Protein AF-A0A1E3H1X1-F1 (afdb_monomer)

Radius of gyration: 23.81 Å; Cα contacts (8 Å, |Δi|>4): 472; chains: 1; bounding box: 50×48×68 Å

Mean predicted aligned error: 17.95 Å

Solvent-accessible surface area (backbone atoms only — not comparable to full-atom values): 15510 Å² total; per-residue (Å²): 134,62,39,39,23,72,61,95,81,60,92,86,56,49,45,52,62,61,40,46,75,71,38,24,56,72,43,42,23,47,72,86,41,77,59,70,66,63,42,32,37,26,48,80,81,24,31,37,32,21,59,35,61,45,100,85,72,44,78,35,63,40,82,89,77,76,40,74,38,66,45,78,46,76,44,58,42,47,79,47,75,41,60,45,78,62,57,70,75,69,68,80,83,83,84,86,76,85,77,77,84,89,73,89,80,87,78,87,73,92,76,77,90,71,73,84,72,78,59,42,42,70,59,53,51,50,50,45,53,50,57,52,59,43,62,41,92,84,39,30,80,40,63,41,79,53,88,82,75,85,76,61,76,89,52,54,41,27,38,33,40,26,81,72,53,65,60,71,42,77,40,85,80,64,95,67,94,58,67,32,30,36,33,43,38,29,33,33,44,31,41,36,30,56,39,95,60,23,66,62,54,48,53,53,50,47,53,52,44,52,53,38,52,64,73,49,35,25,59,93,69,70,28,80,36,50,46,82,75,47,76,48,78,49,78,49,87,86,69,100,57,46,30,36,34,40,35,40,32,32,39,34,35,33,43,22,31,71,93,40,58,45,42,78,94

Secondary structure (DSSP, 8-state):
--EEES-TTSTT-EEHHHHHHTTEEEEEEETTEEE-SEEEEETTTTEEEEE-B-TTSPBPEETTTTEE-EEEEES-EEEEEEEHHHHHHH--S------PPP-----------PPPP---HHHHHHHHHHHHTTTBTTTBT-EEESSS-PPPGGG-SEEEEEEEE--EEE-TT-SSS--EEEE--EEEEEEEEESTTHHHHHHHHHHHHHHHHHH-TTGGGT-SEEEEEEEEEEEE-SSSS-EEEEEEEEEEEEEEESS-TTSB-

Nearest PDB structures (foldseek):
  3fzb-assembly2_C  TM=7.873E-01  e=3.303E-06  Lambdavirus lambda
  3fzb-assembly2_E  TM=7.746E-01  e=7.668E-05  Lambdavirus lambda
  3fzb-assembly1_A  TM=7.205E-01  e=1.456E-05  Lambdavirus lambda
  2gjv-assembly1_A  TM=6.672E-01  e=1.760E-04  Salmonella enterica subsp. enterica serovar Typhimurium
  7kjk-assembly1_A5  TM=5.322E-01  e=8.232E-04  Vibrio phage XM1

Foldseek 3Di:
DAKEACDPPDPPHDYCVNLVVVQKHKFKDFPNHTDPQWGIDDQVQQKTKGFDADPVRDFDAPPVVRHTDIDIDGGHMDIDIDRNVVVVVPDDDDDDDDDDDDDDDDPDDDDDDPDDDLDQLVVVVQVLLQVLLACQPQQHNQEAEEDPDDDDLVSPFHKYKYWDDKDWDFPPPDPDDFRKIKIKTKIKIKTKHKAPCQVVVQVVSVVSSQVSCVVCQCSVVSFPGKDWDDKDKDWDPDDPITMIMIITMMITIFMDGPVGSSDGD

Organism: NCBI:txid1439726

pLDDT: mean 74.47, std 20.81, range [24.36, 98.19]

Structure (mmCIF, N/CA/C/O backbone):
data_AF-A0A1E3H1X1-F1
#
_entry.id   AF-A0A1E3H1X1-F1
#
loop_
_atom_site.group_PDB
_atom_site.id
_atom_site.type_symbol
_atom_site.label_atom_id
_atom_site.label_alt_id
_atom_site.label_comp_id
_atom_site.label_asym_id
_atom_site.label_entity_id
_atom_site.label_seq_id
_atom_site.pdbx_PDB_ins_code
_atom_site.Cartn_x
_atom_site.Cartn_y
_atom_site.Cartn_z
_atom_site.occupancy
_atom_site.B_iso_or_equiv
_atom_site.auth_seq_id
_atom_site.auth_comp_id
_atom_site.auth_asym_id
_atom_site.auth_atom_id
_atom_site.pdbx_PDB_model_num
ATOM 1 N N . MET A 1 1 ? 3.855 -6.376 -42.854 1.00 59.28 1 MET A N 1
ATOM 2 C CA . MET A 1 1 ? 4.581 -6.617 -41.603 1.00 59.28 1 MET A CA 1
ATOM 3 C C . MET A 1 1 ? 3.606 -6.352 -40.481 1.00 59.28 1 MET A C 1
ATOM 5 O O . MET A 1 1 ? 3.182 -5.211 -40.296 1.00 59.28 1 MET A O 1
ATOM 9 N N . THR A 1 2 ? 3.150 -7.409 -39.830 1.00 67.62 2 THR A N 1
ATOM 10 C CA . THR A 1 2 ? 2.275 -7.300 -38.669 1.00 67.62 2 THR A CA 1
ATOM 11 C C . THR A 1 2 ? 2.980 -8.012 -37.535 1.00 67.62 2 THR A C 1
ATOM 13 O O . THR A 1 2 ? 3.163 -9.219 -37.554 1.00 67.62 2 THR A O 1
ATOM 16 N N . ARG A 1 3 ? 3.416 -7.244 -36.545 1.00 70.12 3 ARG A N 1
ATOM 17 C CA . ARG A 1 3 ? 4.057 -7.781 -35.355 1.00 70.12 3 ARG A CA 1
ATOM 18 C C . ARG A 1 3 ? 3.301 -7.253 -34.149 1.00 70.12 3 ARG A C 1
ATOM 20 O O . ARG A 1 3 ? 3.178 -6.036 -33.980 1.00 70.12 3 ARG A O 1
ATOM 27 N N . TYR A 1 4 ? 2.744 -8.169 -33.366 1.00 75.25 4 TYR A N 1
ATOM 28 C CA . TYR A 1 4 ? 2.043 -7.854 -32.128 1.00 75.25 4 TYR A CA 1
ATOM 29 C C . TYR A 1 4 ? 2.922 -8.234 -30.953 1.00 75.25 4 TYR A C 1
ATOM 31 O O . TYR A 1 4 ? 3.506 -9.313 -30.934 1.00 75.25 4 TYR A O 1
ATOM 39 N N . SER A 1 5 ? 2.976 -7.376 -29.947 1.00 72.19 5 SER A N 1
ATOM 40 C CA . SER A 1 5 ? 3.595 -7.724 -28.676 1.00 72.19 5 SER A CA 1
ATOM 41 C C . SER A 1 5 ? 2.810 -7.124 -27.529 1.00 72.19 5 SER A C 1
ATOM 43 O O . SER A 1 5 ? 2.115 -6.115 -27.689 1.00 72.19 5 SER A O 1
ATOM 45 N N . CYS A 1 6 ? 2.932 -7.765 -26.378 1.00 63.53 6 CYS A N 1
ATOM 46 C CA . CYS A 1 6 ? 2.520 -7.242 -25.095 1.00 63.53 6 CYS A CA 1
ATOM 47 C C . CYS A 1 6 ? 3.707 -6.679 -24.286 1.00 63.53 6 CYS A C 1
ATOM 49 O O . CYS A 1 6 ? 3.530 -6.363 -23.114 1.00 63.53 6 CYS A O 1
ATOM 51 N N . LEU A 1 7 ? 4.902 -6.596 -24.882 1.00 64.31 7 LEU A N 1
ATOM 52 C CA . LEU A 1 7 ? 6.079 -5.960 -24.292 1.00 64.31 7 LEU A CA 1
ATOM 53 C C . LEU A 1 7 ? 6.160 -4.503 -24.762 1.00 64.31 7 LEU A C 1
ATOM 55 O O . LEU A 1 7 ? 6.103 -4.234 -25.963 1.00 64.31 7 LEU A O 1
ATOM 59 N N . ASP A 1 8 ? 6.254 -3.579 -23.806 1.00 53.88 8 ASP A N 1
ATOM 60 C CA . ASP A 1 8 ? 6.258 -2.127 -24.032 1.00 53.88 8 ASP A CA 1
ATOM 61 C C . ASP A 1 8 ? 7.561 -1.605 -24.674 1.00 53.88 8 ASP A C 1
ATOM 63 O O . ASP A 1 8 ? 7.604 -0.472 -25.156 1.00 53.88 8 ASP A O 1
ATOM 67 N N . ASP A 1 9 ? 8.626 -2.410 -24.681 1.00 54.47 9 ASP A N 1
ATOM 68 C CA . ASP A 1 9 ? 10.004 -2.013 -24.983 1.00 54.47 9 ASP A CA 1
ATOM 69 C C . ASP A 1 9 ? 10.561 -2.528 -26.324 1.00 54.47 9 ASP A C 1
ATOM 71 O O . ASP A 1 9 ? 11.717 -2.248 -26.643 1.00 54.47 9 ASP A O 1
ATOM 75 N N . ASP A 1 10 ? 9.766 -3.216 -27.150 1.00 55.09 10 ASP A N 1
ATOM 76 C CA . ASP A 1 10 ? 10.222 -3.727 -28.453 1.00 55.09 10 ASP A CA 1
ATOM 77 C C . ASP A 1 10 ? 9.939 -2.692 -29.595 1.00 55.09 10 ASP A C 1
ATOM 79 O O . ASP A 1 10 ? 8.793 -2.326 -29.895 1.00 55.09 10 ASP A O 1
ATOM 83 N N . PRO A 1 11 ? 10.984 -2.076 -30.189 1.00 45.47 11 PRO A N 1
ATOM 84 C CA . PRO A 1 11 ? 10.828 -0.940 -31.094 1.00 45.47 11 PRO A CA 1
ATOM 85 C C . PRO A 1 11 ? 10.243 -1.370 -32.448 1.00 45.47 11 PRO A C 1
ATOM 87 O O . PRO A 1 11 ? 10.899 -2.036 -33.244 1.00 45.47 11 PRO A O 1
ATOM 90 N N . GLY A 1 12 ? 9.017 -0.918 -32.744 1.00 50.81 12 GLY A N 1
ATOM 91 C CA . GLY A 1 12 ? 8.332 -1.150 -34.029 1.00 50.81 12 GLY A CA 1
ATOM 92 C C . GLY A 1 12 ? 6.986 -1.878 -33.939 1.00 50.81 12 GLY A C 1
ATOM 93 O O . GLY A 1 12 ? 6.427 -2.270 -34.963 1.00 50.81 12 GLY A O 1
ATOM 94 N N . LEU A 1 13 ? 6.453 -2.066 -32.733 1.00 59.88 13 LEU A N 1
ATOM 95 C CA . LEU A 1 13 ? 5.286 -2.907 -32.490 1.00 59.88 13 LEU A CA 1
ATOM 96 C C . LEU A 1 13 ? 3.940 -2.188 -32.594 1.00 59.88 13 LEU A C 1
ATOM 98 O O . LEU A 1 13 ? 3.788 -1.045 -32.163 1.00 59.88 13 LEU A O 1
ATOM 102 N N . ILE A 1 14 ? 2.920 -2.922 -33.060 1.00 60.06 14 ILE A N 1
ATOM 103 C CA . ILE A 1 14 ? 1.529 -2.608 -32.725 1.00 60.06 14 ILE A CA 1
ATOM 104 C C . ILE A 1 14 ? 1.257 -3.282 -31.384 1.00 60.06 14 ILE A C 1
ATOM 106 O O . ILE A 1 14 ? 1.255 -4.514 -31.310 1.00 60.06 14 ILE A O 1
ATOM 110 N N . PRO A 1 15 ? 1.007 -2.522 -30.316 1.00 61.41 15 PRO A N 1
ATOM 111 C CA . PRO A 1 15 ? 0.752 -3.152 -29.047 1.00 61.41 15 PRO A CA 1
ATOM 112 C C . PRO A 1 15 ? -0.586 -3.878 -29.047 1.00 61.41 15 PRO A C 1
ATOM 114 O O . PRO A 1 15 ? -1.587 -3.361 -29.561 1.00 61.41 15 PRO A O 1
ATOM 117 N N . TYR A 1 16 ? -0.624 -5.067 -28.448 1.00 61.59 16 TYR A N 1
ATOM 118 C CA . TYR A 1 16 ? -1.831 -5.898 -28.398 1.00 61.59 16 TYR A CA 1
ATOM 119 C C . TYR A 1 16 ? -3.021 -5.134 -27.777 1.00 61.59 16 TYR A C 1
ATOM 121 O O . TYR A 1 16 ? -4.155 -5.202 -28.264 1.00 61.59 16 TYR A O 1
ATOM 129 N N . TRP A 1 17 ? -2.744 -4.295 -26.773 1.00 58.03 17 TRP A N 1
ATOM 130 C CA . TRP A 1 17 ? -3.735 -3.421 -26.139 1.00 58.03 17 TRP A CA 1
ATOM 131 C C . TRP A 1 17 ? -4.277 -2.329 -27.065 1.00 58.03 17 TRP A C 1
ATOM 133 O O . TRP A 1 17 ? -5.452 -1.982 -26.966 1.00 58.03 17 TRP A O 1
ATOM 143 N N . THR A 1 18 ? -3.482 -1.811 -28.005 1.00 58.47 18 THR A N 1
ATOM 144 C CA . THR A 1 18 ? -3.931 -0.778 -28.952 1.00 58.47 18 THR A CA 1
ATOM 145 C C . THR A 1 18 ? -5.047 -1.301 -29.853 1.00 58.47 18 THR A C 1
ATOM 147 O O . THR A 1 18 ? -6.028 -0.597 -30.097 1.00 58.47 18 THR A O 1
ATOM 150 N N . LYS A 1 19 ? -4.962 -2.561 -30.292 1.00 63.16 19 LYS A N 1
ATOM 151 C CA . LYS A 1 19 ? -6.036 -3.203 -31.064 1.00 63.16 19 LYS A CA 1
ATOM 152 C C . LYS A 1 19 ? -7.254 -3.511 -30.198 1.00 63.16 19 LYS A C 1
ATOM 154 O O . LYS A 1 19 ? -8.369 -3.192 -30.605 1.00 63.16 19 LYS A O 1
ATOM 159 N N . MET A 1 20 ? -7.057 -4.026 -28.984 1.00 59.66 20 MET A N 1
ATOM 160 C CA . MET A 1 20 ? -8.161 -4.289 -28.049 1.00 59.66 20 MET A CA 1
ATOM 161 C C . MET A 1 20 ? -8.953 -3.026 -27.692 1.00 59.66 20 MET A C 1
ATOM 163 O O . MET A 1 20 ? -10.187 -3.065 -27.641 1.00 59.66 20 MET A O 1
ATOM 167 N N . ASN A 1 21 ? -8.258 -1.902 -27.508 1.00 59.72 21 ASN A N 1
ATOM 168 C CA . ASN A 1 21 ? -8.855 -0.592 -27.250 1.00 59.72 21 ASN A CA 1
ATOM 169 C C . ASN A 1 21 ? -9.595 -0.038 -28.476 1.00 59.72 21 ASN A C 1
ATOM 171 O O . ASN A 1 21 ? -10.605 0.643 -28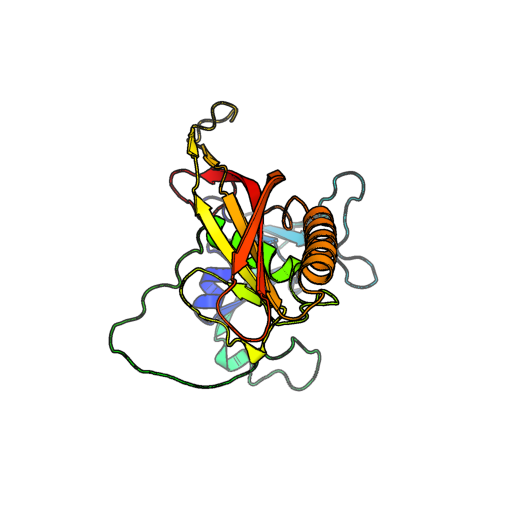.321 1.00 59.72 21 ASN A O 1
ATOM 175 N N . ALA A 1 22 ? -9.160 -0.397 -29.687 1.00 61.06 22 ALA A N 1
ATOM 176 C CA . ALA A 1 22 ? -9.886 -0.130 -30.929 1.00 61.06 22 ALA A CA 1
ATOM 177 C C . ALA A 1 22 ? -11.073 -1.089 -31.161 1.00 61.06 22 ALA A C 1
ATOM 179 O O . ALA A 1 22 ? -11.676 -1.082 -32.233 1.00 61.06 22 ALA A O 1
ATOM 180 N N . GLY A 1 23 ? -11.412 -1.936 -30.179 1.00 61.31 23 GLY A N 1
ATOM 181 C CA . GLY A 1 23 ? -12.475 -2.925 -30.316 1.00 61.31 23 GLY A CA 1
ATOM 182 C C . GLY A 1 23 ? -12.114 -4.038 -31.296 1.00 61.31 23 GLY A C 1
ATOM 183 O O . GLY A 1 23 ? -13.007 -4.591 -31.925 1.00 61.31 23 GLY A O 1
ATOM 184 N N . VAL A 1 24 ? -10.832 -4.363 -31.444 1.00 67.00 24 VAL A N 1
ATOM 185 C CA . VAL A 1 24 ? -10.345 -5.464 -32.275 1.00 67.00 24 VAL A CA 1
ATOM 186 C C . VAL A 1 24 ? -9.675 -6.498 -31.381 1.00 67.00 24 VAL A C 1
ATOM 188 O O . VAL A 1 24 ? -8.782 -6.168 -30.606 1.00 67.00 24 VAL A O 1
ATOM 191 N N . CYS A 1 25 ? -10.088 -7.759 -31.482 1.00 67.94 25 CYS A N 1
ATOM 192 C CA . CYS A 1 25 ? -9.425 -8.865 -30.789 1.00 67.94 25 CYS A CA 1
ATOM 193 C C . CYS A 1 25 ? -8.554 -9.633 -31.793 1.00 67.94 25 CYS A C 1
ATOM 195 O O . CYS A 1 25 ? -9.097 -10.473 -32.517 1.00 67.94 25 CYS A O 1
A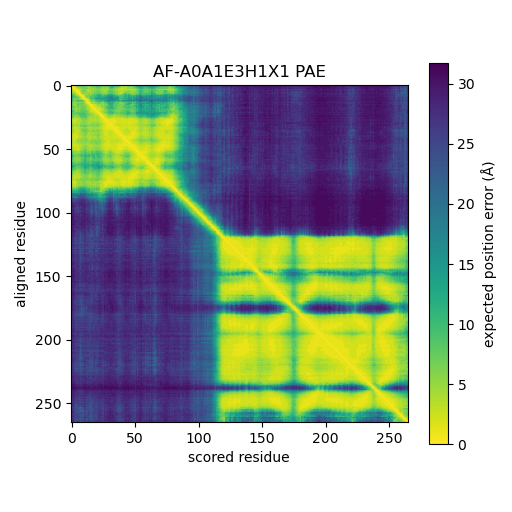TOM 197 N N . PRO A 1 26 ? -7.242 -9.341 -31.879 1.00 74.25 26 PRO A N 1
ATOM 198 C CA . PRO A 1 26 ? -6.349 -10.061 -32.777 1.00 74.25 26 PRO A CA 1
ATOM 199 C C . PRO A 1 26 ? -6.163 -11.501 -32.284 1.00 74.25 26 PRO A C 1
ATOM 201 O O . PRO A 1 26 ? -5.715 -11.743 -31.159 1.00 74.25 26 PRO A O 1
ATOM 204 N N . ARG A 1 27 ? -6.521 -12.465 -33.134 1.00 82.12 27 ARG A N 1
ATOM 205 C CA . ARG A 1 27 ? -6.219 -13.889 -32.942 1.00 82.12 27 ARG A CA 1
ATOM 206 C C . ARG A 1 27 ? -4.930 -14.216 -33.677 1.00 82.12 27 ARG A C 1
ATOM 208 O O . ARG A 1 27 ? -4.775 -13.835 -34.837 1.00 82.12 27 ARG A O 1
ATOM 215 N N . ILE A 1 28 ? -4.027 -14.903 -32.994 1.00 84.62 28 ILE A N 1
ATOM 216 C CA . ILE A 1 28 ? -2.709 -15.264 -33.511 1.00 84.62 28 ILE A CA 1
ATOM 217 C C . ILE A 1 28 ? -2.748 -16.750 -33.843 1.00 84.62 28 ILE A C 1
ATOM 219 O O . ILE A 1 28 ? -3.168 -17.552 -33.013 1.00 84.62 28 ILE A O 1
ATOM 223 N N . PHE A 1 29 ? -2.321 -17.119 -35.043 1.00 85.94 29 PHE A N 1
ATOM 224 C CA . PHE A 1 29 ? -2.202 -18.505 -35.476 1.00 85.94 29 PHE A CA 1
ATOM 225 C C . PHE A 1 29 ? -0.744 -18.808 -35.795 1.00 85.94 29 PHE A C 1
ATOM 227 O O . PHE A 1 29 ? -0.061 -17.983 -36.395 1.00 85.94 29 PHE A O 1
ATOM 234 N N . LEU A 1 30 ? -0.287 -19.995 -35.409 1.00 86.19 30 LEU A N 1
ATOM 235 C CA . LEU A 1 30 ? 0.994 -20.567 -35.805 1.00 86.19 30 LEU A CA 1
ATOM 236 C C . LEU A 1 30 ? 0.707 -21.874 -36.542 1.00 86.19 30 LEU A C 1
ATOM 238 O O . LEU A 1 30 ? 0.072 -22.764 -35.979 1.00 86.19 30 LEU A O 1
ATOM 242 N N . ASP A 1 31 ? 1.107 -21.953 -37.810 1.00 86.25 31 ASP A N 1
ATOM 243 C CA . ASP A 1 31 ? 0.856 -23.092 -38.703 1.00 86.25 31 ASP A CA 1
ATOM 244 C C . ASP A 1 31 ? -0.625 -23.519 -38.739 1.00 86.25 31 ASP A C 1
ATOM 246 O O . ASP A 1 31 ? -0.970 -24.700 -38.768 1.00 86.25 31 ASP A O 1
ATOM 250 N N . GLY A 1 32 ? -1.528 -22.532 -38.718 1.00 79.38 32 GLY A N 1
ATOM 251 C CA . GLY A 1 32 ? -2.979 -22.742 -38.735 1.00 79.38 32 GLY A CA 1
ATOM 252 C C . GLY A 1 32 ? -3.601 -23.102 -37.380 1.00 79.38 32 GLY A C 1
ATOM 253 O O . GLY A 1 32 ? -4.822 -23.242 -37.297 1.00 79.38 32 GLY A O 1
ATOM 254 N N . VAL A 1 33 ? -2.808 -23.204 -36.308 1.00 81.88 33 VAL A N 1
ATOM 255 C CA . VAL A 1 33 ? -3.291 -23.458 -34.941 1.00 81.88 33 VAL A CA 1
ATOM 256 C C . VAL A 1 33 ? -3.328 -22.159 -34.151 1.00 81.88 33 VAL A C 1
ATOM 258 O O . VAL A 1 33 ? -2.312 -21.472 -34.032 1.00 81.88 33 VAL A O 1
ATOM 261 N N . GLU A 1 34 ? -4.490 -21.829 -33.586 1.00 87.00 34 GLU A N 1
ATOM 262 C CA . GLU A 1 34 ? -4.631 -20.648 -32.735 1.00 87.00 34 GLU A CA 1
ATOM 263 C C . GLU A 1 34 ? -3.736 -20.760 -31.499 1.00 87.00 34 GLU A C 1
ATOM 265 O O . GLU A 1 34 ? -3.708 -21.777 -30.806 1.00 87.00 34 GLU A O 1
ATOM 270 N N . GLN A 1 35 ? -3.018 -19.681 -31.225 1.00 85.94 35 GLN A N 1
ATOM 271 C CA . GLN A 1 35 ? -2.144 -19.540 -30.080 1.00 85.94 35 GLN A CA 1
ATOM 272 C C . GLN A 1 35 ? -2.824 -18.671 -29.017 1.00 85.94 35 GLN A C 1
ATOM 274 O O . GLN A 1 35 ? -3.409 -17.625 -29.307 1.00 85.94 35 GLN A O 1
ATOM 279 N N . HIS A 1 36 ? -2.721 -19.107 -27.764 1.00 81.56 36 HIS A N 1
ATOM 280 C CA . HIS A 1 36 ? -3.175 -18.374 -26.584 1.00 81.56 36 HIS A CA 1
ATOM 281 C C . HIS A 1 36 ? -1.974 -17.986 -25.714 1.00 81.56 36 HIS A C 1
ATOM 283 O O . HIS A 1 36 ? -0.880 -18.521 -25.891 1.00 81.56 36 HIS A O 1
ATOM 289 N N . HIS A 1 37 ? -2.179 -17.055 -24.775 1.00 81.00 37 HIS A N 1
ATOM 290 C CA . HIS A 1 37 ? -1.136 -16.574 -23.851 1.00 81.00 37 HIS A CA 1
ATOM 291 C C . HIS A 1 37 ? 0.114 -16.030 -24.565 1.00 81.00 37 HIS A C 1
ATOM 293 O O . HIS A 1 37 ? 1.233 -16.135 -24.061 1.00 81.00 37 HIS A O 1
ATOM 299 N N . CYS A 1 38 ? -0.083 -15.474 -25.764 1.00 80.50 38 CYS A N 1
ATOM 300 C CA . CYS A 1 38 ? 0.986 -14.920 -26.579 1.00 80.50 38 CYS A CA 1
ATOM 301 C C . CYS A 1 38 ? 1.500 -13.621 -25.969 1.00 80.50 38 CYS A C 1
ATOM 303 O O . CYS A 1 38 ? 0.722 -12.723 -25.652 1.00 80.50 38 CYS A O 1
ATOM 305 N N . ILE A 1 39 ? 2.818 -13.544 -25.860 1.00 82.19 39 ILE A N 1
ATOM 306 C CA . ILE A 1 39 ? 3.562 -12.366 -25.437 1.00 82.19 39 ILE A CA 1
ATOM 307 C C . ILE A 1 39 ? 3.923 -11.557 -26.677 1.00 82.19 39 ILE A C 1
ATOM 309 O O . ILE A 1 39 ? 3.581 -10.388 -26.779 1.00 82.19 39 ILE A O 1
ATOM 313 N N . THR A 1 40 ? 4.535 -12.202 -27.669 1.00 83.50 40 THR A N 1
ATOM 314 C CA . THR A 1 40 ? 4.961 -11.564 -28.919 1.00 83.50 40 THR A CA 1
ATOM 315 C C . THR A 1 40 ? 4.692 -12.501 -30.083 1.00 83.50 40 THR A C 1
ATOM 317 O O . THR A 1 40 ? 4.864 -13.707 -29.960 1.00 83.50 40 THR A O 1
ATOM 320 N N . ALA A 1 41 ? 4.267 -11.969 -31.220 1.00 85.06 41 ALA A N 1
ATOM 321 C CA . ALA A 1 41 ? 4.072 -12.719 -32.447 1.00 85.06 41 ALA A CA 1
ATOM 322 C C . ALA A 1 41 ? 4.516 -11.879 -33.643 1.00 85.06 41 ALA A C 1
ATOM 324 O O . ALA A 1 41 ? 4.120 -10.718 -33.771 1.00 85.06 41 ALA A O 1
ATOM 325 N N . ASP A 1 42 ? 5.317 -12.483 -34.513 1.00 83.69 42 ASP A N 1
ATOM 326 C CA . ASP A 1 42 ? 5.938 -11.828 -35.660 1.00 83.69 42 ASP A CA 1
ATOM 327 C C . ASP A 1 42 ? 5.747 -12.662 -36.934 1.00 83.69 42 ASP A C 1
ATOM 329 O O . ASP A 1 42 ? 6.231 -13.798 -37.024 1.00 83.69 42 ASP A O 1
ATOM 333 N N . ASP A 1 43 ? 5.047 -12.100 -37.928 1.00 82.69 43 ASP A N 1
ATOM 334 C CA . ASP A 1 43 ? 4.897 -12.729 -39.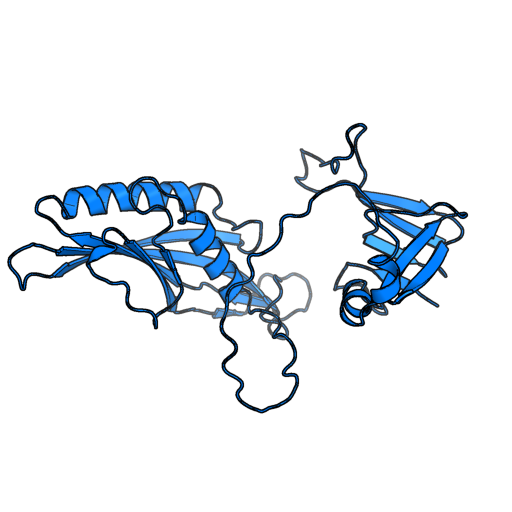243 1.00 82.69 43 ASP A CA 1
ATOM 335 C C . ASP A 1 43 ? 6.151 -12.688 -40.103 1.00 82.69 43 ASP A C 1
ATOM 337 O O . ASP A 1 43 ? 6.290 -13.543 -40.975 1.00 82.69 43 ASP A O 1
ATOM 341 N N . GLU A 1 44 ? 7.065 -11.756 -39.894 1.00 81.19 44 GLU A N 1
ATOM 342 C CA . GLU A 1 44 ? 8.295 -11.644 -40.666 1.00 81.19 44 GLU A CA 1
ATOM 343 C C . GLU A 1 44 ? 9.380 -12.543 -40.084 1.00 81.19 44 GLU A C 1
ATOM 345 O O . GLU A 1 44 ? 9.942 -13.371 -40.803 1.00 81.19 44 GLU A O 1
ATOM 350 N N . ALA A 1 45 ? 9.598 -12.462 -38.770 1.00 78.50 45 ALA A N 1
ATOM 351 C CA . ALA A 1 45 ? 10.551 -13.320 -38.069 1.00 78.50 45 ALA A CA 1
ATOM 352 C C . ALA A 1 45 ? 10.012 -14.738 -37.784 1.00 78.50 45 ALA A C 1
ATOM 354 O O . ALA A 1 45 ? 10.744 -15.578 -37.258 1.00 78.50 45 ALA A O 1
ATOM 355 N N . LYS A 1 46 ? 8.756 -15.024 -38.167 1.00 84.88 46 LYS A N 1
ATOM 356 C CA . LYS A 1 46 ? 8.136 -16.362 -38.143 1.00 84.88 46 LYS A CA 1
ATOM 357 C C . LYS A 1 46 ? 8.159 -17.010 -36.757 1.00 84.88 46 LYS A C 1
ATOM 359 O O . LYS A 1 46 ? 8.521 -18.183 -36.628 1.00 84.88 46 LYS A O 1
ATOM 364 N N . PHE A 1 47 ? 7.792 -16.255 -35.720 1.00 86.19 47 PHE A N 1
ATOM 365 C CA . PHE A 1 47 ? 7.758 -16.782 -34.355 1.00 86.19 47 PHE A CA 1
ATOM 366 C C . PHE A 1 47 ? 6.590 -16.270 -33.511 1.00 86.19 47 PHE A C 1
ATOM 368 O O . PHE A 1 47 ? 6.055 -15.183 -33.734 1.00 86.19 47 PHE A O 1
ATOM 375 N N . VAL A 1 48 ? 6.242 -17.059 -32.495 1.00 85.62 48 VAL A N 1
ATOM 376 C CA . VAL A 1 48 ? 5.359 -16.687 -31.388 1.00 85.62 48 VAL A CA 1
ATOM 377 C C . VAL A 1 48 ? 6.075 -16.987 -30.074 1.00 85.62 48 VAL A C 1
ATOM 379 O O . VAL A 1 48 ? 6.418 -18.133 -29.796 1.00 85.62 48 VAL A O 1
ATOM 382 N N . LEU A 1 49 ? 6.282 -15.957 -29.263 1.00 84.25 49 LEU A N 1
ATOM 383 C CA . LEU A 1 49 ? 6.680 -16.055 -27.865 1.00 84.25 49 LEU A CA 1
ATOM 384 C C . LEU A 1 49 ? 5.413 -16.130 -27.009 1.00 84.25 49 LEU A C 1
ATOM 386 O O . LEU A 1 49 ? 4.534 -15.274 -27.137 1.00 84.25 49 LEU A O 1
ATOM 390 N N . ARG A 1 50 ? 5.300 -17.124 -26.129 1.00 85.12 50 ARG A N 1
ATOM 391 C CA . ARG A 1 50 ? 4.151 -17.282 -25.222 1.00 85.12 50 ARG A CA 1
ATOM 392 C C . ARG A 1 50 ? 4.573 -17.784 -23.846 1.00 85.12 50 ARG A C 1
ATOM 394 O O . ARG A 1 50 ? 5.660 -18.339 -23.692 1.00 85.12 50 ARG A O 1
ATOM 401 N N . TYR A 1 51 ? 3.703 -17.621 -22.853 1.00 86.25 51 TYR A N 1
ATOM 402 C CA . TYR A 1 51 ? 3.897 -18.266 -21.553 1.00 86.25 51 TYR A CA 1
ATOM 403 C C . TYR A 1 51 ? 3.700 -19.774 -21.672 1.00 86.25 51 TYR A C 1
ATOM 405 O O . TYR A 1 51 ? 2.738 -20.240 -22.291 1.00 86.25 51 TYR A O 1
ATOM 413 N N . LYS A 1 52 ? 4.595 -20.538 -21.048 1.00 84.88 52 LYS A N 1
ATOM 414 C CA . LYS A 1 52 ? 4.467 -21.987 -20.980 1.00 84.88 52 LYS A CA 1
ATOM 415 C C . LYS A 1 52 ? 3.431 -22.361 -19.925 1.00 84.88 52 LYS A C 1
ATOM 417 O O . LYS A 1 52 ? 3.433 -21.821 -18.818 1.00 84.88 52 LYS A O 1
ATOM 422 N N . MET A 1 53 ? 2.560 -23.298 -20.277 1.00 83.19 53 MET A N 1
ATOM 423 C CA . MET A 1 53 ? 1.520 -23.814 -19.393 1.00 83.19 53 MET A CA 1
ATOM 424 C C . MET A 1 53 ? 1.876 -25.210 -18.905 1.00 83.19 53 MET A C 1
ATOM 426 O O . MET A 1 53 ? 2.460 -26.000 -19.649 1.00 83.19 53 MET A O 1
ATOM 430 N N . ASP A 1 54 ? 1.514 -25.510 -17.664 1.00 80.00 54 ASP A N 1
ATOM 431 C CA . ASP A 1 54 ? 1.514 -26.877 -17.163 1.00 80.00 54 ASP A CA 1
ATOM 432 C C . ASP A 1 54 ? 0.304 -27.669 -17.699 1.00 80.00 54 ASP A C 1
ATOM 434 O O . ASP A 1 54 ? -0.583 -27.145 -18.378 1.00 80.00 54 ASP A O 1
ATOM 438 N N . GLU A 1 55 ? 0.266 -28.961 -17.383 1.00 76.81 55 GLU A N 1
ATOM 439 C CA . GLU A 1 55 ? -0.820 -29.879 -17.750 1.00 76.81 55 GLU A CA 1
ATOM 440 C C . GLU A 1 55 ? -2.198 -29.491 -17.171 1.00 76.81 55 GLU A C 1
ATOM 442 O O . GLU A 1 55 ? -3.225 -29.965 -17.657 1.00 76.81 55 GLU A O 1
ATOM 447 N N . HIS A 1 56 ? -2.239 -28.587 -16.187 1.00 69.12 56 HIS A N 1
ATOM 448 C CA . HIS A 1 56 ? -3.458 -28.057 -15.573 1.00 69.12 56 HIS A CA 1
ATOM 449 C C . HIS A 1 56 ? -3.861 -26.683 -16.141 1.00 69.12 56 HIS A C 1
ATOM 451 O O . HIS A 1 56 ? -4.859 -26.107 -15.703 1.00 69.12 56 HIS A O 1
ATOM 457 N N . GLY A 1 5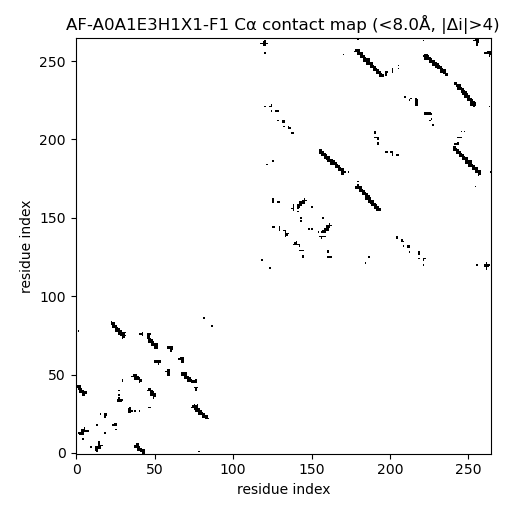7 ? -3.117 -26.151 -17.118 1.00 72.12 57 GLY A N 1
ATOM 458 C CA . GLY A 1 57 ? -3.386 -24.852 -17.731 1.00 72.12 57 GLY A CA 1
ATOM 459 C C . GLY A 1 57 ? -2.993 -23.659 -16.855 1.00 72.12 57 GLY A C 1
ATOM 460 O O . GLY A 1 57 ? -3.574 -22.583 -17.003 1.00 72.12 57 GLY A O 1
ATOM 461 N N . LYS A 1 58 ? -2.035 -23.823 -15.938 1.00 71.62 58 LYS A N 1
ATOM 462 C CA . LYS A 1 58 ? -1.449 -22.731 -15.150 1.00 71.62 58 LYS A CA 1
ATOM 463 C C . LYS A 1 58 ? -0.084 -22.342 -15.718 1.00 71.62 58 LYS A C 1
ATOM 465 O O . LYS A 1 58 ? 0.650 -23.192 -16.216 1.00 71.62 58 LYS A O 1
ATOM 470 N N . HIS A 1 59 ? 0.273 -21.056 -15.624 1.00 80.00 59 HIS A N 1
ATOM 471 C CA . HIS A 1 59 ? 1.596 -20.599 -16.048 1.00 80.00 59 HIS A CA 1
ATOM 472 C C . HIS A 1 59 ? 2.690 -21.303 -15.240 1.00 80.00 59 HIS A C 1
ATOM 474 O O . HIS A 1 59 ? 2.663 -21.310 -14.005 1.00 80.00 59 HIS A O 1
ATOM 480 N N . MET A 1 60 ? 3.667 -21.856 -15.950 1.00 76.19 60 MET A N 1
ATOM 481 C CA . MET A 1 60 ? 4.858 -22.422 -15.339 1.00 76.19 60 MET A CA 1
ATOM 482 C C . MET A 1 60 ? 5.760 -21.297 -14.825 1.00 76.19 60 MET A C 1
ATOM 484 O O . MET A 1 60 ? 5.967 -20.294 -15.506 1.00 76.19 60 MET A O 1
ATOM 488 N N . VAL A 1 61 ? 6.310 -21.480 -13.628 1.00 76.88 61 VAL A N 1
ATOM 489 C CA . VAL A 1 61 ? 7.225 -20.534 -12.979 1.00 76.88 61 VAL A CA 1
ATOM 490 C C . VAL A 1 61 ? 8.549 -21.248 -12.743 1.00 76.88 61 VAL A C 1
ATOM 492 O O . VAL A 1 61 ? 8.562 -22.378 -12.249 1.00 76.88 61 VAL A O 1
ATOM 495 N N . ASP A 1 62 ? 9.658 -20.599 -13.079 1.00 75.69 62 ASP A N 1
ATOM 496 C CA . ASP A 1 62 ? 10.967 -21.002 -12.587 1.00 75.69 62 ASP A CA 1
ATOM 497 C C . ASP A 1 62 ? 11.056 -20.570 -11.122 1.00 75.69 62 ASP A C 1
ATOM 499 O O . ASP A 1 62 ? 11.210 -19.392 -10.810 1.00 75.69 62 ASP A O 1
ATOM 503 N N . TYR A 1 63 ? 10.917 -21.523 -10.204 1.00 54.91 63 TYR A N 1
ATOM 504 C CA . TYR A 1 63 ? 10.915 -21.243 -8.768 1.00 54.91 63 TYR A CA 1
ATOM 505 C C . TYR A 1 63 ? 12.266 -20.751 -8.231 1.00 54.91 63 TYR A C 1
ATOM 507 O O . TYR A 1 63 ? 12.298 -20.177 -7.144 1.00 54.91 63 TYR A O 1
ATOM 515 N N . LEU A 1 64 ? 13.368 -20.968 -8.959 1.00 44.94 64 LEU A N 1
ATOM 516 C CA . LEU A 1 64 ? 14.690 -20.474 -8.572 1.00 44.94 64 LEU A CA 1
ATOM 517 C C . LEU A 1 64 ? 14.877 -19.011 -8.989 1.00 44.94 64 LEU A C 1
ATOM 519 O O . LEU A 1 64 ? 15.486 -18.246 -8.244 1.00 44.94 64 LEU A O 1
ATOM 523 N N . ALA A 1 65 ? 14.334 -18.622 -10.146 1.00 53.28 65 ALA A N 1
ATOM 524 C CA . ALA A 1 65 ? 14.399 -17.250 -10.656 1.00 53.28 65 ALA A CA 1
ATOM 525 C C . ALA A 1 65 ? 13.203 -16.373 -10.230 1.00 53.28 65 ALA A C 1
ATOM 527 O O . ALA A 1 65 ? 13.305 -15.150 -10.222 1.00 53.28 65 ALA A O 1
ATOM 528 N N . GLY A 1 66 ? 12.074 -16.980 -9.854 1.00 67.25 66 GLY A N 1
ATOM 529 C CA . GLY A 1 66 ? 10.813 -16.283 -9.589 1.00 67.25 66 GLY A CA 1
ATOM 530 C C . GLY A 1 66 ? 10.119 -15.754 -10.850 1.00 67.25 66 GLY A C 1
ATOM 531 O O . GLY A 1 66 ? 9.229 -14.912 -10.744 1.00 67.25 66 GLY A O 1
ATOM 532 N N . GLU A 1 67 ? 10.510 -16.228 -12.034 1.00 67.50 67 GLU A N 1
ATOM 533 C CA . GLU A 1 67 ? 10.046 -15.722 -13.329 1.00 67.50 67 GLU A CA 1
ATOM 534 C C . GLU A 1 67 ? 9.109 -16.713 -14.030 1.00 67.50 67 GLU A C 1
ATOM 536 O O . GLU A 1 67 ? 9.223 -17.931 -13.875 1.00 67.50 67 GLU A O 1
ATOM 541 N N . LEU A 1 68 ? 8.162 -16.199 -14.821 1.00 76.69 68 LEU A N 1
ATOM 542 C CA . LEU A 1 68 ? 7.301 -17.039 -15.654 1.00 76.69 68 LEU A CA 1
ATOM 543 C C . LEU A 1 68 ? 8.122 -17.635 -16.797 1.00 76.69 68 LEU A C 1
ATOM 545 O O . LEU A 1 68 ? 8.809 -16.920 -17.525 1.00 76.69 68 LEU A O 1
ATOM 549 N N . ILE A 1 69 ? 8.004 -18.944 -16.991 1.00 81.12 69 ILE A N 1
ATOM 550 C CA . ILE A 1 69 ? 8.696 -19.633 -18.074 1.00 81.12 69 ILE A CA 1
ATOM 551 C C . ILE A 1 69 ? 7.993 -19.292 -19.385 1.00 81.12 69 ILE A C 1
ATOM 553 O O . ILE A 1 69 ? 6.776 -19.447 -19.529 1.00 81.12 69 ILE A O 1
ATOM 557 N N . THR A 1 70 ? 8.779 -18.852 -20.358 1.00 87.56 70 THR A N 1
ATOM 558 C CA . THR A 1 70 ? 8.314 -18.561 -21.711 1.00 87.56 70 THR A CA 1
ATOM 559 C C . THR A 1 70 ? 8.855 -19.592 -22.691 1.00 87.56 70 THR A C 1
ATOM 561 O O . THR A 1 70 ? 9.852 -20.269 -22.435 1.00 87.56 70 THR A O 1
ATOM 564 N N . GLU A 1 71 ? 8.168 -19.746 -23.816 1.00 85.31 71 GLU A N 1
ATOM 565 C CA . GLU A 1 71 ? 8.641 -20.551 -24.933 1.00 85.31 71 GLU A CA 1
ATOM 566 C C . GLU A 1 71 ? 8.458 -19.802 -26.251 1.00 85.31 71 GLU A C 1
ATOM 568 O O . GLU A 1 71 ? 7.451 -19.120 -26.466 1.00 85.31 71 GLU A O 1
ATOM 573 N N . THR A 1 72 ? 9.444 -19.955 -27.132 1.00 89.81 72 THR A N 1
ATOM 574 C CA . THR A 1 72 ? 9.413 -19.423 -28.493 1.00 89.81 72 THR A CA 1
ATOM 575 C C . THR A 1 72 ? 9.118 -20.559 -29.453 1.00 89.81 72 THR A C 1
ATOM 577 O O . THR A 1 72 ? 9.865 -21.535 -29.534 1.00 89.81 72 THR A O 1
ATOM 580 N N . LEU A 1 73 ? 8.028 -20.425 -30.194 1.00 85.50 73 LEU A N 1
ATOM 581 C CA . LEU A 1 73 ? 7.624 -21.352 -31.237 1.00 85.50 73 LEU A CA 1
ATOM 582 C C . LEU A 1 73 ? 7.876 -20.710 -32.598 1.00 85.50 73 LEU A C 1
ATOM 584 O O . LEU A 1 73 ? 7.542 -19.544 -32.798 1.00 85.50 73 LEU A O 1
ATOM 588 N N . HIS A 1 74 ? 8.439 -21.468 -33.534 1.00 87.00 74 HIS A N 1
ATOM 589 C CA . HIS A 1 74 ? 8.722 -21.003 -34.891 1.00 87.00 74 HIS A CA 1
ATOM 590 C C . HIS A 1 74 ? 7.785 -21.661 -35.897 1.00 87.00 74 HIS A C 1
ATOM 592 O O . HIS A 1 74 ? 7.476 -22.843 -35.765 1.00 87.00 74 HIS A O 1
ATOM 598 N N . GLY A 1 75 ? 7.360 -20.905 -36.907 1.00 83.62 75 GLY A N 1
ATOM 599 C CA . GLY A 1 75 ? 6.406 -21.379 -37.908 1.00 83.62 75 GLY A CA 1
ATOM 600 C C . GLY A 1 75 ? 5.741 -20.241 -38.675 1.00 83.62 75 GLY A C 1
ATOM 601 O O . GLY A 1 75 ? 6.075 -19.061 -38.523 1.00 83.62 75 GLY A O 1
ATOM 602 N N . ARG A 1 76 ? 4.779 -20.578 -39.531 1.00 83.50 76 ARG A N 1
ATOM 603 C CA . ARG A 1 76 ? 3.998 -19.579 -40.261 1.00 83.50 76 ARG A CA 1
ATOM 604 C C . ARG A 1 76 ? 3.036 -18.886 -39.298 1.00 83.50 76 ARG A C 1
ATOM 606 O O . ARG A 1 76 ? 2.072 -19.495 -38.850 1.00 83.50 76 ARG A O 1
ATOM 613 N N . VAL A 1 77 ? 3.280 -17.606 -39.033 1.00 85.88 77 VAL A N 1
ATOM 614 C CA . VAL A 1 77 ? 2.408 -16.778 -38.192 1.00 85.88 77 VAL A CA 1
ATOM 615 C C . VAL A 1 77 ? 1.367 -16.060 -39.044 1.00 85.88 77 VAL A C 1
ATOM 617 O O . VAL A 1 77 ? 1.698 -15.477 -40.078 1.00 85.88 77 VAL A O 1
ATOM 620 N N . GLU A 1 78 ? 0.111 -16.103 -38.607 1.00 81.50 78 GLU A N 1
ATOM 621 C CA . GLU A 1 78 ? -1.018 -15.421 -39.243 1.00 81.50 78 GLU A CA 1
ATOM 622 C C . GLU A 1 78 ? -1.854 -14.682 -38.194 1.00 81.50 78 GLU A C 1
ATOM 624 O O . GLU A 1 78 ? -2.021 -15.148 -37.065 1.00 81.50 78 GLU A O 1
ATOM 629 N N . PHE A 1 79 ? -2.412 -13.534 -38.579 1.00 81.88 79 PHE A N 1
ATOM 630 C CA . PHE A 1 79 ? -3.231 -12.700 -37.702 1.00 81.88 79 PHE A CA 1
ATOM 631 C C . PHE A 1 79 ? -4.648 -12.578 -38.234 1.00 81.88 79 PHE A C 1
ATOM 633 O O . PHE A 1 79 ? -4.861 -12.366 -39.428 1.00 81.88 79 PHE A O 1
ATOM 640 N N . PHE A 1 80 ? -5.621 -12.664 -37.332 1.00 79.75 80 PHE A N 1
ATOM 641 C CA . PHE A 1 80 ? -7.022 -12.452 -37.658 1.00 79.75 80 PHE A CA 1
ATOM 642 C C . PHE A 1 80 ? -7.636 -11.412 -36.719 1.00 79.75 80 PHE A C 1
ATOM 644 O O . PHE A 1 80 ? -7.935 -11.697 -35.558 1.00 79.75 80 PHE A O 1
ATOM 651 N N . ASP A 1 81 ? -7.846 -10.209 -37.243 1.00 74.06 81 ASP A N 1
ATOM 652 C CA . ASP A 1 81 ? -8.465 -9.088 -36.542 1.00 74.06 81 ASP A CA 1
ATOM 653 C C . ASP A 1 81 ? -9.997 -9.164 -36.710 1.00 74.06 81 ASP A C 1
ATOM 655 O O . ASP A 1 81 ? -10.500 -9.066 -37.830 1.00 74.06 81 ASP A O 1
ATOM 659 N N . ARG A 1 82 ? -10.762 -9.328 -35.618 1.00 61.28 82 ARG A N 1
ATOM 660 C CA . ARG A 1 82 ? -12.239 -9.204 -35.642 1.00 61.28 82 ARG A CA 1
ATOM 661 C C . ARG A 1 82 ? -12.739 -7.991 -34.870 1.00 61.28 82 ARG A C 1
ATOM 663 O O . ARG A 1 82 ? -12.226 -7.753 -33.774 1.00 61.28 82 ARG A O 1
ATOM 670 N N . PRO A 1 83 ? -13.781 -7.292 -35.359 1.00 53.69 83 PRO A N 1
ATOM 671 C CA . PRO A 1 83 ? -14.490 -6.295 -34.569 1.00 53.69 83 PRO A CA 1
ATOM 672 C C . PRO A 1 83 ? -15.199 -6.953 -33.371 1.00 53.69 83 PRO A C 1
ATOM 674 O O . PRO A 1 83 ? -15.868 -7.978 -33.491 1.00 53.69 83 PRO A O 1
ATOM 677 N N . ARG A 1 84 ? -15.067 -6.340 -32.193 1.00 45.78 84 ARG A N 1
ATOM 678 C CA . ARG A 1 84 ? -15.493 -6.857 -30.881 1.00 45.78 84 ARG A CA 1
ATOM 679 C C . ARG A 1 84 ? -16.992 -7.159 -30.804 1.00 45.78 84 ARG A C 1
ATOM 681 O O . ARG A 1 84 ? -17.371 -8.115 -30.138 1.00 45.78 84 ARG A O 1
ATOM 688 N N . GLN A 1 85 ? -17.827 -6.423 -31.546 1.00 51.12 85 GLN A N 1
ATOM 689 C CA . GLN A 1 85 ? -19.278 -6.660 -31.617 1.00 51.12 85 GLN A CA 1
ATOM 690 C C . GLN A 1 85 ? -19.658 -8.036 -32.199 1.00 51.12 85 GLN A C 1
ATOM 692 O O . GLN A 1 85 ? -20.699 -8.574 -31.832 1.00 51.12 85 GLN A O 1
ATOM 697 N N . GLU A 1 86 ? -18.821 -8.648 -33.045 1.00 43.78 86 GLU A N 1
ATOM 698 C CA . GLU A 1 86 ? -19.063 -10.009 -33.560 1.00 43.78 86 GLU A CA 1
ATOM 699 C C . GLU A 1 86 ? -18.645 -11.111 -32.575 1.00 43.78 86 GLU A C 1
ATOM 701 O O . GLU A 1 86 ? -19.133 -12.240 -32.657 1.00 43.78 86 GLU A O 1
ATOM 706 N N . VAL A 1 87 ? -17.749 -10.802 -31.633 1.00 48.62 87 VAL A N 1
ATOM 707 C CA . VAL A 1 87 ? -17.196 -11.775 -30.678 1.00 48.62 87 VAL A CA 1
ATOM 708 C C . VAL A 1 87 ? -18.210 -12.084 -29.568 1.00 48.62 87 VAL A C 1
ATOM 710 O O . VAL A 1 87 ? -18.350 -13.241 -29.162 1.00 48.62 87 VAL A O 1
ATOM 713 N N . ASP A 1 88 ? -18.984 -11.077 -29.152 1.00 45.38 88 ASP A N 1
ATOM 714 C CA . ASP A 1 88 ? -20.014 -11.205 -28.111 1.00 45.38 88 ASP A CA 1
ATOM 715 C C . ASP A 1 88 ? -21.292 -11.911 -28.608 1.00 45.38 88 ASP A C 1
ATOM 717 O O . ASP A 1 88 ? -22.004 -12.538 -27.823 1.00 45.38 88 ASP A O 1
ATOM 721 N N . ALA A 1 89 ? -21.561 -11.901 -29.919 1.00 40.34 89 ALA A N 1
ATOM 722 C CA . ALA A 1 89 ? -22.714 -12.587 -30.510 1.00 40.34 89 ALA A CA 1
ATOM 723 C C . ALA A 1 89 ? -22.525 -14.117 -30.643 1.00 40.34 89 ALA A C 1
ATOM 725 O O . ALA A 1 89 ? -23.505 -14.854 -30.769 1.00 40.34 89 ALA A O 1
ATOM 726 N N . GLY A 1 90 ? -21.279 -14.611 -30.608 1.00 39.62 90 GLY A N 1
ATOM 727 C CA . GLY A 1 90 ? -20.938 -16.013 -30.890 1.00 39.62 90 GLY A CA 1
ATOM 728 C C . GLY A 1 90 ? -20.664 -16.909 -29.675 1.00 39.62 90 GLY A C 1
ATOM 729 O O . GLY A 1 90 ? -20.667 -18.133 -29.814 1.00 39.62 90 GLY A O 1
ATOM 730 N N . ARG A 1 91 ? -20.441 -16.360 -28.473 1.00 37.59 91 ARG A N 1
ATOM 731 C CA . ARG A 1 91 ? -20.072 -17.151 -27.280 1.00 37.59 91 ARG A CA 1
ATOM 732 C C . ARG A 1 91 ? -21.278 -17.443 -26.384 1.00 37.59 91 ARG A C 1
ATOM 734 O O . ARG A 1 91 ? -21.472 -16.855 -25.323 1.00 37.59 91 ARG A O 1
ATOM 741 N N . ARG A 1 92 ? -22.087 -18.430 -26.783 1.00 37.66 92 ARG A N 1
ATOM 742 C CA . ARG A 1 92 ? -22.958 -19.146 -25.836 1.00 37.66 92 ARG A CA 1
ATOM 743 C C . ARG A 1 92 ? -22.110 -20.104 -24.991 1.00 37.66 92 ARG A C 1
ATOM 745 O O . ARG A 1 92 ? -21.534 -21.038 -25.529 1.00 37.66 92 ARG A O 1
ATOM 752 N N . ARG A 1 93 ? -22.184 -19.897 -23.670 1.00 37.31 93 ARG A N 1
ATOM 753 C CA . ARG A 1 93 ? -21.744 -20.757 -22.551 1.00 37.31 93 ARG A CA 1
ATOM 754 C C . ARG A 1 93 ? -20.231 -20.923 -22.360 1.00 37.31 93 ARG A C 1
ATOM 756 O O . ARG A 1 93 ? -19.563 -21.576 -23.146 1.00 37.31 93 ARG A O 1
ATOM 763 N N . GLY A 1 94 ? -19.764 -20.479 -21.193 1.00 31.52 94 GLY A N 1
ATOM 764 C CA . GLY A 1 94 ? -18.623 -21.092 -20.517 1.00 31.52 94 GLY A CA 1
ATOM 765 C C . GLY A 1 94 ? -17.577 -20.106 -20.018 1.00 31.52 94 GLY A C 1
ATOM 766 O O . GLY A 1 94 ? -16.848 -19.529 -20.809 1.00 31.52 94 GLY A O 1
ATOM 767 N N . VAL A 1 95 ? -17.461 -20.053 -18.691 1.00 27.92 95 VAL A N 1
ATOM 768 C CA . VAL A 1 95 ? -16.362 -19.498 -17.888 1.00 27.92 95 VAL A CA 1
ATOM 769 C C . VAL A 1 95 ? -16.384 -17.981 -17.661 1.00 27.92 95 VAL A C 1
ATOM 771 O O . VAL A 1 95 ? -16.163 -17.147 -18.531 1.00 27.92 95 VAL A O 1
ATOM 774 N N . PHE A 1 96 ? -16.692 -17.674 -16.404 1.00 27.59 96 PHE A N 1
ATOM 775 C CA . PHE A 1 96 ? -16.759 -16.375 -15.759 1.00 27.59 96 PHE A CA 1
ATOM 776 C C . PHE A 1 96 ? -15.408 -15.643 -15.785 1.00 27.59 96 PHE A C 1
ATOM 778 O O . PHE A 1 96 ? -14.419 -16.170 -15.290 1.00 27.59 96 PHE A O 1
ATOM 785 N N . TYR A 1 97 ? -15.415 -14.374 -16.192 1.00 26.42 97 TYR A N 1
ATOM 786 C CA . TYR A 1 97 ? -14.705 -13.342 -15.435 1.00 26.42 97 TYR A CA 1
ATOM 787 C C . TYR A 1 97 ? -15.773 -12.478 -14.774 1.00 26.42 97 TYR A C 1
ATOM 789 O O . TYR A 1 97 ? -16.699 -12.000 -15.433 1.00 26.42 97 TYR A O 1
ATOM 797 N N . GLN A 1 98 ? -15.714 -12.387 -13.448 1.00 28.67 98 GLN A N 1
ATOM 798 C CA . GLN A 1 98 ? -16.725 -11.712 -12.651 1.00 28.67 98 GLN A CA 1
ATOM 799 C C . GLN A 1 98 ? -16.851 -10.241 -13.065 1.00 28.67 98 GLN A C 1
ATOM 801 O O . GLN A 1 98 ? -15.949 -9.427 -12.906 1.00 28.67 98 GLN A O 1
ATOM 806 N N . ARG A 1 99 ? -18.028 -9.958 -13.618 1.00 24.61 99 ARG A N 1
ATOM 807 C CA . ARG A 1 99 ? -18.789 -8.711 -13.601 1.00 24.61 99 ARG A CA 1
ATOM 808 C C . ARG A 1 99 ? -18.313 -7.716 -12.531 1.00 24.61 99 ARG A C 1
ATOM 810 O O . ARG A 1 99 ? -18.591 -7.895 -11.349 1.00 24.61 99 ARG A O 1
ATOM 817 N N . TRP A 1 100 ? -17.696 -6.624 -12.974 1.00 24.36 100 TRP A N 1
ATOM 818 C CA . TRP A 1 100 ? -17.600 -5.393 -12.187 1.00 24.36 100 TRP A CA 1
ATOM 819 C C . TRP A 1 100 ? -19.025 -4.851 -11.971 1.00 24.36 100 TRP A C 1
ATOM 821 O O . TRP A 1 100 ? -19.799 -4.823 -12.937 1.00 24.36 100 TRP A O 1
ATOM 831 N N . PRO A 1 101 ? -19.443 -4.479 -10.748 1.00 28.33 101 PRO A N 1
ATOM 832 C CA . PRO A 1 101 ? -20.815 -4.062 -10.515 1.00 28.33 101 PRO A CA 1
ATOM 833 C C . PRO A 1 101 ? -21.092 -2.724 -11.204 1.00 28.33 101 PRO A C 1
ATOM 835 O O . PRO A 1 101 ? -20.362 -1.747 -11.050 1.00 28.33 101 PRO A O 1
ATOM 838 N N . ALA A 1 102 ? -22.184 -2.714 -11.964 1.00 38.03 102 ALA A N 1
ATOM 839 C CA . ALA A 1 102 ? -22.851 -1.511 -12.416 1.00 38.03 102 ALA A CA 1
ATOM 840 C C . ALA A 1 102 ? -23.627 -0.895 -11.240 1.00 38.03 102 ALA A C 1
ATOM 842 O O . ALA A 1 102 ? -24.573 -1.498 -10.738 1.00 38.03 102 ALA A O 1
ATOM 843 N N . SER A 1 103 ? -23.237 0.311 -10.842 1.00 30.47 103 SER A N 1
ATOM 844 C CA . SER A 1 103 ? -24.054 1.301 -10.126 1.00 30.47 103 SER A CA 1
ATOM 845 C C . SER A 1 103 ? -23.432 2.661 -10.466 1.00 30.47 103 SER A C 1
ATOM 847 O O . SER A 1 103 ? -22.275 2.887 -10.119 1.00 30.47 103 SER A O 1
ATOM 849 N N . GLY A 1 104 ? -24.011 3.451 -11.380 1.00 29.00 104 GLY A N 1
ATOM 850 C CA . GLY A 1 104 ? -25.014 4.479 -11.047 1.00 29.00 104 GLY A CA 1
ATOM 851 C C . GLY A 1 104 ? -24.333 5.562 -10.197 1.00 29.00 104 GLY A C 1
ATOM 852 O O . GLY A 1 104 ? -24.009 5.287 -9.053 1.00 29.00 104 GLY A O 1
ATOM 853 N N . ASP A 1 105 ? -23.927 6.731 -10.695 1.00 24.70 105 ASP A N 1
ATOM 854 C CA . ASP A 1 105 ? -24.670 7.659 -11.542 1.00 24.70 105 ASP A CA 1
ATOM 855 C C . ASP A 1 105 ? -23.767 8.425 -12.520 1.00 24.70 105 ASP A C 1
ATOM 857 O O . ASP A 1 105 ? -22.668 8.877 -12.192 1.00 24.70 105 ASP A O 1
ATOM 861 N N . HIS A 1 106 ? -24.278 8.611 -13.735 1.00 26.94 106 HIS A N 1
ATOM 862 C CA . HIS A 1 106 ? -23.725 9.526 -14.721 1.00 26.94 106 HIS A CA 1
ATOM 863 C C . HIS A 1 106 ? -24.132 10.961 -14.364 1.00 26.94 106 HIS A C 1
ATOM 865 O O . HIS A 1 106 ? -25.270 11.356 -14.605 1.00 26.94 106 HIS A O 1
ATOM 871 N N . ILE A 1 107 ? -23.197 11.769 -13.860 1.00 24.78 107 ILE A N 1
ATOM 872 C CA . ILE A 1 107 ? -23.277 13.222 -14.049 1.00 24.78 107 ILE A CA 1
ATOM 873 C C . ILE A 1 107 ? -22.539 13.522 -15.349 1.00 24.78 107 ILE A C 1
ATOM 875 O O . ILE A 1 107 ? -21.311 13.469 -15.417 1.00 24.78 107 ILE A O 1
ATOM 879 N N . ALA A 1 108 ? -23.313 13.785 -16.398 1.00 29.56 108 ALA A N 1
ATOM 880 C CA . ALA A 1 108 ? -22.801 14.345 -17.634 1.00 29.56 108 ALA A CA 1
ATOM 881 C C . ALA A 1 108 ? -22.255 15.753 -17.353 1.00 29.56 108 ALA A C 1
ATOM 883 O O . ALA A 1 108 ? -22.987 16.639 -16.918 1.00 29.56 108 ALA A O 1
ATOM 884 N N . VAL A 1 109 ? -20.970 15.954 -17.626 1.00 29.39 109 VAL A N 1
ATOM 885 C CA . VAL A 1 109 ? -20.398 17.275 -17.892 1.00 29.39 109 VAL A CA 1
ATOM 886 C C . VAL A 1 109 ? -19.649 17.161 -19.209 1.00 29.39 109 VAL A C 1
ATOM 888 O O . VAL A 1 109 ? -18.717 16.369 -19.339 1.00 29.39 109 VAL A O 1
ATOM 891 N N . ASP A 1 110 ? -20.143 17.908 -20.191 1.00 30.66 110 ASP A N 1
ATOM 892 C CA . ASP A 1 110 ? -19.606 18.051 -21.539 1.00 30.66 110 ASP A CA 1
ATOM 893 C C . ASP A 1 110 ? -18.078 18.197 -21.568 1.00 30.66 110 ASP A C 1
ATOM 895 O O . ASP A 1 110 ? -17.504 19.025 -20.856 1.00 30.66 110 ASP A O 1
ATOM 899 N N . GLY A 1 111 ? -17.428 17.450 -22.468 1.00 27.44 111 GLY A N 1
ATOM 900 C CA . GLY A 1 111 ? -16.082 17.786 -22.935 1.00 27.44 111 GLY A CA 1
ATOM 901 C C . GLY A 1 111 ? -15.192 16.611 -23.336 1.00 27.44 111 GLY A C 1
ATOM 902 O O . GLY A 1 111 ? -14.250 16.334 -22.608 1.00 27.44 111 GLY A O 1
ATOM 903 N N . GLY A 1 112 ? -15.437 16.008 -24.513 1.00 25.00 112 GLY A N 1
ATOM 904 C CA . GLY A 1 112 ? -14.481 15.223 -25.330 1.00 25.00 112 GLY A CA 1
ATOM 905 C C . GLY A 1 112 ? -13.813 13.982 -24.694 1.00 25.00 112 GLY A C 1
ATOM 906 O O . GLY A 1 112 ? -13.657 13.895 -23.480 1.00 25.00 112 GLY A O 1
ATOM 907 N N . PRO A 1 113 ? -13.362 12.983 -25.480 1.00 31.52 113 PRO A N 1
ATOM 908 C CA . PRO A 1 113 ? -12.615 11.861 -24.922 1.00 31.52 113 PRO A CA 1
ATOM 909 C C . PRO A 1 113 ? -11.232 12.355 -24.475 1.00 31.52 113 PRO A C 1
ATOM 911 O O . PRO A 1 113 ? -10.285 12.407 -25.259 1.00 31.52 113 PRO A O 1
ATOM 914 N N . ARG A 1 114 ? -11.092 12.733 -23.200 1.00 32.19 114 ARG A N 1
ATOM 915 C CA . ARG A 1 114 ? -9.772 12.762 -22.565 1.00 32.19 114 ARG A CA 1
ATOM 916 C C . ARG A 1 114 ? -9.281 11.318 -22.530 1.00 32.19 114 ARG A C 1
ATOM 918 O O . ARG A 1 114 ? -9.955 10.466 -21.956 1.00 32.19 114 ARG A O 1
ATOM 925 N N . GLY A 1 115 ? -8.146 11.047 -23.174 1.00 29.69 115 GLY A N 1
ATOM 926 C CA . GLY A 1 115 ? -7.488 9.745 -23.102 1.00 29.69 115 GLY A CA 1
ATOM 927 C C . GLY A 1 115 ? -7.376 9.283 -21.649 1.00 29.69 115 GLY A C 1
ATOM 928 O O . GLY A 1 115 ? -7.130 10.096 -20.756 1.00 29.69 115 GLY A O 1
ATOM 929 N N . ILE A 1 116 ? -7.607 7.992 -21.410 1.00 36.41 116 ILE A N 1
ATOM 930 C CA . ILE A 1 116 ? -7.398 7.370 -20.099 1.00 36.41 116 ILE A CA 1
ATOM 931 C C . ILE A 1 116 ? -5.952 7.696 -19.693 1.00 36.41 116 ILE A C 1
ATOM 933 O O . ILE A 1 116 ? -5.039 7.361 -20.450 1.00 36.41 116 ILE A O 1
ATOM 937 N N . PRO A 1 117 ? -5.708 8.410 -18.581 1.00 37.16 117 PRO A N 1
ATOM 938 C CA . PRO A 1 117 ? -4.348 8.774 -18.219 1.00 37.16 117 PRO A CA 1
ATOM 939 C C . PRO A 1 117 ? -3.592 7.488 -17.889 1.00 37.16 117 PRO A C 1
ATOM 941 O O . PRO A 1 117 ? -4.099 6.681 -17.111 1.00 37.16 117 PRO A O 1
ATOM 944 N N . MET A 1 118 ? -2.387 7.303 -18.443 1.00 50.62 118 MET A N 1
ATOM 945 C CA . MET A 1 118 ? -1.436 6.349 -17.865 1.00 50.62 118 MET A CA 1
ATOM 946 C C . MET A 1 118 ? -1.326 6.693 -16.379 1.00 50.62 118 MET A C 1
ATOM 948 O O . MET A 1 118 ? -0.943 7.819 -16.030 1.00 50.62 118 MET A O 1
ATOM 952 N N . SER A 1 119 ? -1.783 5.793 -15.508 1.00 66.62 119 SER A N 1
ATOM 953 C CA . SER A 1 119 ? -1.782 6.049 -14.076 1.00 66.62 119 SER A CA 1
ATOM 954 C C . SER A 1 119 ? -0.347 6.257 -13.628 1.00 66.62 119 SER A C 1
ATOM 956 O O . SER A 1 119 ? 0.566 5.530 -13.989 1.00 66.62 119 SER A O 1
ATOM 958 N N . HIS A 1 120 ? -0.119 7.316 -12.862 1.00 76.31 120 HIS A N 1
ATOM 959 C CA . HIS A 1 120 ? 1.185 7.534 -12.258 1.00 76.31 120 HIS A CA 1
ATOM 960 C C . HIS A 1 120 ? 1.479 6.363 -11.306 1.00 76.31 120 HIS A C 1
ATOM 962 O O . HIS A 1 120 ? 0.608 6.033 -10.502 1.00 76.31 120 HIS A O 1
ATOM 968 N N . LEU A 1 121 ? 2.705 5.820 -11.299 1.00 83.62 121 LEU A N 1
ATOM 969 C CA . LEU A 1 121 ? 3.088 4.675 -10.451 1.00 83.62 121 LEU A CA 1
ATOM 970 C C . LEU A 1 121 ? 2.739 4.885 -8.962 1.00 83.62 121 LEU A C 1
ATOM 972 O O . LEU A 1 121 ? 2.297 3.987 -8.258 1.00 83.62 121 LEU A O 1
ATOM 976 N N . ARG A 1 122 ? 2.816 6.130 -8.480 1.00 86.75 122 ARG A N 1
ATOM 977 C CA . ARG A 1 122 ? 2.379 6.528 -7.134 1.00 86.75 122 ARG A CA 1
ATOM 978 C C . ARG A 1 122 ? 0.894 6.255 -6.863 1.00 86.75 122 ARG A C 1
ATOM 980 O O . ARG A 1 122 ? 0.519 5.947 -5.735 1.00 86.75 122 ARG A O 1
ATOM 987 N N . ALA A 1 123 ? 0.032 6.455 -7.857 1.00 84.12 123 ALA A N 1
ATOM 988 C CA . ALA A 1 123 ? -1.392 6.167 -7.745 1.00 84.12 123 ALA A CA 1
ATOM 989 C C . ALA A 1 123 ? -1.648 4.656 -7.671 1.00 84.12 123 ALA A C 1
ATOM 991 O O . ALA A 1 123 ? -2.522 4.248 -6.909 1.00 84.12 123 ALA A O 1
ATOM 992 N N . GLU A 1 124 ? -0.859 3.860 -8.391 1.00 86.00 124 GLU A N 1
ATOM 993 C CA . GLU A 1 124 ? -0.915 2.393 -8.368 1.00 86.00 124 GLU A CA 1
ATOM 994 C C . GLU A 1 124 ? -0.426 1.840 -7.033 1.00 86.00 124 GLU A C 1
ATOM 996 O O . GLU A 1 124 ? -1.148 1.084 -6.392 1.00 86.00 124 GLU A O 1
ATOM 1001 N N . VAL A 1 125 ? 0.714 2.325 -6.530 1.00 90.75 125 VAL A N 1
ATOM 1002 C CA . VAL A 1 125 ? 1.203 1.997 -5.181 1.00 90.75 125 VAL A CA 1
ATOM 1003 C C . VAL A 1 125 ? 0.160 2.358 -4.125 1.00 90.75 125 VAL A C 1
ATOM 1005 O O . VAL A 1 125 ? -0.139 1.555 -3.248 1.00 90.75 125 VAL A O 1
ATOM 1008 N N . ARG A 1 126 ? -0.469 3.537 -4.216 1.00 91.62 126 ARG A N 1
ATOM 1009 C CA . ARG A 1 126 ? -1.548 3.905 -3.287 1.00 91.62 126 ARG A CA 1
ATOM 1010 C C . ARG A 1 126 ? -2.726 2.930 -3.365 1.00 91.62 126 ARG A C 1
ATOM 1012 O O . ARG A 1 126 ? -3.300 2.610 -2.330 1.00 91.62 126 ARG A O 1
ATOM 1019 N N . ALA A 1 127 ? -3.112 2.503 -4.566 1.00 88.81 127 ALA A N 1
ATOM 1020 C CA . ALA A 1 127 ? -4.186 1.531 -4.750 1.00 88.81 127 ALA A CA 1
ATOM 1021 C C . ALA A 1 127 ? -3.809 0.158 -4.171 1.00 88.81 127 ALA A C 1
ATOM 1023 O O . ALA A 1 127 ? -4.646 -0.464 -3.522 1.00 88.81 127 ALA A O 1
ATOM 1024 N N . ALA A 1 128 ? -2.553 -0.266 -4.323 1.00 90.81 128 ALA A N 1
ATOM 1025 C CA . ALA A 1 128 ? -2.039 -1.496 -3.733 1.00 90.81 128 ALA A CA 1
ATOM 1026 C C . ALA A 1 128 ? -2.032 -1.445 -2.197 1.00 90.81 128 ALA A C 1
ATOM 1028 O O . ALA A 1 128 ? -2.482 -2.392 -1.563 1.00 90.81 128 ALA A O 1
ATOM 1029 N N . ILE A 1 129 ? -1.631 -0.318 -1.595 1.00 93.62 129 ILE A N 1
ATOM 1030 C CA . ILE A 1 129 ? -1.717 -0.120 -0.137 1.00 93.62 129 ILE A CA 1
ATOM 1031 C C . ILE A 1 129 ? -3.172 -0.215 0.332 1.00 93.62 129 ILE A C 1
ATOM 1033 O O . ILE A 1 129 ? -3.459 -0.906 1.303 1.00 93.62 129 ILE A O 1
ATOM 1037 N N . VAL A 1 130 ? -4.107 0.443 -0.367 1.00 93.94 130 VAL A N 1
ATOM 1038 C CA . VAL A 1 130 ? -5.544 0.349 -0.051 1.00 93.94 130 VAL A CA 1
ATOM 1039 C C . VAL A 1 130 ? -6.021 -1.097 -0.125 1.00 93.94 130 VAL A C 1
ATOM 1041 O O . VAL A 1 130 ? -6.729 -1.534 0.776 1.00 93.94 130 VAL A O 1
ATOM 1044 N N . ALA A 1 131 ? -5.627 -1.840 -1.160 1.00 91.38 131 ALA A N 1
ATOM 1045 C CA . ALA A 1 131 ? -5.981 -3.247 -1.299 1.00 91.38 131 ALA A CA 1
ATOM 1046 C C . ALA A 1 131 ? -5.410 -4.100 -0.155 1.00 91.38 131 ALA A C 1
ATOM 1048 O O . ALA A 1 131 ? -6.142 -4.917 0.393 1.00 91.38 131 ALA A O 1
ATOM 1049 N N . ALA A 1 132 ? -4.156 -3.866 0.244 1.00 92.50 132 ALA A N 1
ATOM 1050 C CA . ALA A 1 132 ? -3.499 -4.596 1.327 1.00 92.50 132 ALA A CA 1
ATOM 1051 C C . ALA A 1 132 ? -4.199 -4.402 2.682 1.00 92.50 132 ALA A C 1
ATOM 1053 O O . ALA A 1 132 ? -4.353 -5.359 3.433 1.00 92.50 132 ALA A O 1
ATOM 1054 N N . VAL A 1 133 ? -4.658 -3.182 2.983 1.00 94.25 133 VAL A N 1
ATOM 1055 C CA . VAL A 1 133 ? -5.315 -2.862 4.267 1.00 94.25 133 VAL A CA 1
ATOM 1056 C C . VAL A 1 133 ? -6.843 -2.983 4.226 1.00 94.25 133 VAL A C 1
ATOM 1058 O O . VAL A 1 133 ? -7.520 -2.648 5.195 1.00 94.25 133 VAL A O 1
ATOM 1061 N N . THR A 1 134 ? -7.419 -3.434 3.109 1.00 93.44 134 THR A N 1
ATOM 1062 C CA . THR A 1 134 ? -8.861 -3.693 3.004 1.00 93.44 134 THR A CA 1
ATOM 1063 C C . THR A 1 134 ? -9.169 -5.116 3.453 1.00 93.44 134 THR A C 1
ATOM 1065 O O . THR A 1 134 ? -8.523 -6.065 3.026 1.00 93.44 134 THR A O 1
ATOM 1068 N N . GLY A 1 135 ? -10.214 -5.277 4.265 1.00 91.94 135 GLY A N 1
ATOM 1069 C CA . GLY A 1 135 ? -10.651 -6.582 4.765 1.00 91.94 135 GLY A CA 1
ATOM 1070 C C . GLY A 1 135 ? -9.981 -7.010 6.069 1.00 91.94 135 GLY A C 1
ATOM 1071 O O . GLY A 1 135 ? -10.148 -8.160 6.468 1.00 91.94 135 GLY A O 1
ATOM 1072 N N . LEU A 1 136 ? -9.260 -6.104 6.738 1.00 94.12 136 LEU A N 1
ATOM 1073 C CA . LEU A 1 136 ? -8.681 -6.370 8.054 1.00 94.12 136 LEU A CA 1
ATOM 1074 C C . LEU A 1 136 ? -9.780 -6.625 9.101 1.00 94.12 136 LEU A C 1
ATOM 1076 O O . LEU A 1 136 ? -10.867 -6.054 8.968 1.00 94.12 136 LEU A O 1
ATOM 1080 N N . PRO A 1 137 ? -9.540 -7.463 10.124 1.00 96.25 137 PRO A N 1
ATOM 1081 C CA . PRO A 1 137 ? -10.583 -7.894 11.053 1.00 96.25 137 PRO A CA 1
ATOM 1082 C C . PRO A 1 137 ? -11.374 -6.751 11.707 1.00 96.25 137 PRO A C 1
ATOM 1084 O O . PRO A 1 137 ? -12.607 -6.805 11.720 1.00 96.25 137 PRO A O 1
ATOM 1087 N N . LEU A 1 138 ? -10.709 -5.695 12.187 1.00 93.69 138 LEU A N 1
ATOM 1088 C CA . LEU A 1 138 ? -11.391 -4.604 12.898 1.00 93.69 138 LEU A CA 1
ATOM 1089 C C . LEU A 1 138 ? -12.030 -3.563 11.966 1.00 93.69 138 LEU A C 1
ATOM 1091 O O . LEU A 1 138 ? -13.084 -2.994 12.270 1.00 93.69 138 LEU A O 1
ATOM 1095 N N . THR A 1 139 ? -11.435 -3.304 10.803 1.00 92.19 139 THR A N 1
ATOM 1096 C CA . THR A 1 139 ? -11.869 -2.211 9.909 1.00 92.19 139 THR A CA 1
ATOM 1097 C C . THR A 1 139 ? -12.668 -2.698 8.697 1.00 92.19 139 THR A C 1
ATOM 1099 O O . THR A 1 139 ? -13.505 -1.959 8.166 1.00 92.19 139 THR A O 1
ATOM 1102 N N . GLY A 1 140 ? -12.513 -3.959 8.298 1.00 91.88 140 GLY A N 1
ATOM 1103 C CA . GLY A 1 140 ? -13.216 -4.581 7.182 1.00 91.88 140 GLY A CA 1
ATOM 1104 C C . GLY A 1 140 ? -13.040 -3.792 5.884 1.00 91.88 140 GLY A C 1
ATOM 1105 O O . GLY A 1 140 ? -11.937 -3.410 5.503 1.00 91.88 140 GLY A O 1
ATOM 1106 N N . ALA A 1 141 ? -14.145 -3.508 5.193 1.00 90.25 141 ALA A N 1
ATOM 1107 C CA . ALA A 1 141 ? -14.136 -2.715 3.960 1.00 90.25 141 ALA A CA 1
ATOM 1108 C C . ALA A 1 141 ? -14.116 -1.187 4.192 1.00 90.25 141 ALA A C 1
ATOM 1110 O O . ALA A 1 141 ? -14.257 -0.414 3.242 1.00 90.25 141 ALA A O 1
ATOM 1111 N N . ARG A 1 142 ? -13.989 -0.718 5.441 1.00 92.19 142 ARG A N 1
ATOM 1112 C CA . ARG A 1 142 ? -14.112 0.704 5.807 1.00 92.19 142 ARG A CA 1
ATOM 1113 C C . ARG A 1 142 ? -12.794 1.443 5.574 1.00 92.19 142 ARG A C 1
ATOM 1115 O O . ARG A 1 142 ? -12.194 1.984 6.498 1.00 92.19 142 ARG A O 1
ATOM 1122 N N . VAL A 1 143 ? -12.359 1.476 4.317 1.00 90.94 143 VAL A N 1
ATOM 1123 C CA . VAL A 1 143 ? -11.098 2.087 3.884 1.00 90.94 143 VAL A CA 1
ATOM 1124 C C . VAL A 1 143 ? -11.375 3.184 2.859 1.00 90.94 143 VAL A C 1
ATOM 1126 O O . VAL A 1 143 ? -12.065 2.973 1.861 1.00 90.94 143 VAL A O 1
ATOM 1129 N N . ALA A 1 144 ? -10.824 4.375 3.088 1.00 86.06 144 ALA A N 1
ATOM 1130 C CA . ALA A 1 144 ? -10.909 5.502 2.164 1.00 86.06 144 ALA A CA 1
ATOM 1131 C C . ALA A 1 144 ? -9.545 5.818 1.532 1.00 86.06 144 ALA A C 1
ATOM 1133 O O . ALA A 1 144 ? -8.523 5.878 2.214 1.00 86.06 144 ALA A O 1
ATOM 1134 N N . ALA A 1 145 ? -9.534 6.104 0.229 1.00 84.38 145 ALA A N 1
ATOM 1135 C CA . ALA A 1 145 ? -8.341 6.552 -0.484 1.00 84.38 145 ALA A CA 1
ATOM 1136 C C . ALA A 1 145 ? -8.337 8.079 -0.677 1.00 84.38 145 ALA A C 1
ATOM 1138 O O . ALA A 1 145 ? -9.334 8.677 -1.089 1.00 84.38 145 ALA A O 1
ATOM 1139 N N . GLY A 1 146 ? -7.186 8.713 -0.453 1.00 77.50 146 GLY A N 1
ATOM 1140 C CA . GLY A 1 146 ? -6.973 10.140 -0.696 1.00 77.50 146 GLY A CA 1
ATOM 1141 C C . GLY A 1 146 ? -7.391 11.052 0.462 1.00 77.50 146 GLY A C 1
ATOM 1142 O O . GLY A 1 146 ? -7.629 10.614 1.584 1.00 77.50 146 GLY A O 1
ATOM 1143 N N . ARG A 1 147 ? -7.418 12.365 0.194 1.00 68.38 147 ARG A N 1
ATOM 1144 C CA . ARG A 1 147 ? -7.625 13.411 1.217 1.00 68.38 147 ARG A CA 1
ATOM 1145 C C . ARG A 1 147 ? -9.061 13.952 1.289 1.00 68.38 147 ARG A C 1
ATOM 1147 O O . ARG A 1 147 ? -9.413 14.562 2.286 1.00 68.38 147 ARG A O 1
ATOM 1154 N N . GLY A 1 148 ? -9.868 13.766 0.239 1.00 58.78 148 GLY A N 1
ATOM 1155 C CA . GLY A 1 148 ? -11.098 14.548 0.032 1.00 58.78 148 GLY A CA 1
ATOM 1156 C C . GLY A 1 148 ? -12.398 13.958 0.588 1.00 58.78 148 GLY A C 1
ATOM 1157 O O . GLY A 1 148 ? -13.352 14.704 0.778 1.00 58.78 148 GLY A O 1
ATOM 1158 N N . LYS A 1 149 ? -12.475 12.646 0.852 1.00 62.19 149 LYS A N 1
ATOM 1159 C CA . LYS A 1 149 ? -13.728 12.005 1.286 1.00 62.19 149 LYS A CA 1
ATOM 1160 C C . LYS A 1 149 ? -13.763 11.838 2.804 1.00 62.19 149 LYS A C 1
ATOM 1162 O O . LYS A 1 149 ? -13.055 10.988 3.350 1.00 62.19 149 LYS A O 1
ATOM 1167 N N . ALA A 1 150 ? -14.591 12.637 3.476 1.00 70.38 150 ALA A N 1
ATOM 1168 C CA . ALA A 1 150 ? -14.931 12.430 4.881 1.00 70.38 150 ALA A CA 1
ATOM 1169 C C . ALA A 1 150 ? -15.657 11.084 5.056 1.00 70.38 150 ALA A C 1
ATOM 1171 O O . ALA A 1 150 ? -16.481 10.707 4.223 1.00 70.38 150 ALA A O 1
ATOM 1172 N N . MET A 1 151 ? -15.322 10.358 6.121 1.00 77.56 151 MET A N 1
ATOM 1173 C CA . MET A 1 151 ? -16.029 9.145 6.535 1.00 77.56 151 MET A CA 1
ATOM 1174 C C . MET A 1 151 ? -16.965 9.532 7.683 1.00 77.56 151 MET A C 1
ATOM 1176 O O . MET A 1 151 ? -16.546 10.321 8.533 1.00 77.56 151 MET A O 1
ATOM 1180 N N . PRO A 1 152 ? -18.219 9.049 7.706 1.00 80.00 152 PRO A N 1
ATOM 1181 C CA . PRO A 1 152 ? -19.127 9.363 8.800 1.00 80.00 152 PRO A CA 1
ATOM 1182 C C . PRO A 1 152 ? -18.625 8.713 10.095 1.00 80.00 152 PRO A C 1
ATOM 1184 O O . PRO A 1 152 ? -18.036 7.633 10.060 1.00 80.00 152 PRO A O 1
ATOM 1187 N N . ALA A 1 153 ? -18.880 9.352 11.239 1.00 80.81 153 ALA A N 1
ATOM 1188 C CA . ALA A 1 153 ? -18.468 8.831 12.546 1.00 80.81 153 ALA A CA 1
ATOM 1189 C C . ALA A 1 153 ? -19.056 7.438 12.835 1.00 80.81 153 ALA A C 1
ATOM 1191 O O . ALA A 1 153 ? -18.384 6.592 13.411 1.00 80.81 153 ALA A O 1
ATOM 1192 N N . SER A 1 154 ? -20.258 7.150 12.320 1.00 84.12 154 SER A N 1
ATOM 1193 C CA . SER A 1 154 ? -20.892 5.827 12.402 1.00 84.12 154 SER A CA 1
ATOM 1194 C C . SER A 1 154 ? -20.121 4.705 11.695 1.00 84.12 154 SER A C 1
ATOM 1196 O O . SER A 1 154 ? -20.434 3.536 11.893 1.00 84.12 154 SER A O 1
ATOM 1198 N N . SER A 1 155 ? -19.120 5.035 10.874 1.00 85.56 155 SER A N 1
ATOM 1199 C CA . SER A 1 155 ? -18.233 4.057 10.243 1.00 85.56 155 SER A CA 1
ATOM 1200 C C . SER A 1 155 ? -16.981 3.755 11.068 1.00 85.56 155 SER A C 1
ATOM 1202 O O . SER A 1 155 ? -16.169 2.962 10.604 1.00 85.56 155 SER A O 1
ATOM 1204 N N . MET A 1 156 ? -16.776 4.341 12.250 1.00 89.06 156 MET A N 1
ATOM 1205 C CA . MET A 1 156 ? -15.614 4.010 13.086 1.00 89.06 156 MET A CA 1
ATOM 1206 C C . MET A 1 156 ? -15.692 2.564 13.637 1.00 89.06 156 MET A C 1
ATOM 1208 O O . MET A 1 156 ? -16.789 2.076 13.914 1.00 89.06 156 MET A O 1
ATOM 1212 N N . PRO A 1 157 ? -14.561 1.841 13.761 1.00 93.69 157 PRO A N 1
ATOM 1213 C CA . PRO A 1 157 ? -13.234 2.230 13.287 1.00 93.69 157 PRO A CA 1
ATOM 1214 C C . PRO A 1 157 ? -13.077 2.143 11.756 1.00 93.69 157 PRO A C 1
ATOM 1216 O O . PRO A 1 157 ? -13.602 1.235 11.113 1.00 93.69 157 PRO A O 1
ATOM 1219 N N . PHE A 1 158 ? -12.337 3.079 11.158 1.00 92.94 158 PHE A N 1
ATOM 1220 C CA . PHE A 1 158 ? -12.060 3.094 9.713 1.00 92.94 158 PHE A CA 1
ATOM 1221 C C . PHE A 1 158 ? -10.607 3.467 9.410 1.00 92.94 158 PHE A C 1
ATOM 1223 O O . PHE A 1 158 ? -9.919 4.059 10.243 1.00 92.94 158 PHE A O 1
ATOM 1230 N N . LEU A 1 159 ? -10.168 3.171 8.182 1.00 94.81 159 LEU A N 1
ATOM 1231 C CA . LEU A 1 159 ? -8.849 3.538 7.671 1.00 94.81 159 LEU A CA 1
ATOM 1232 C C . LEU A 1 159 ? -8.922 4.605 6.582 1.00 94.81 159 LEU A C 1
ATOM 1234 O O . LEU A 1 159 ? -9.859 4.661 5.776 1.00 94.81 159 LEU A O 1
ATOM 1238 N N . ARG A 1 160 ? -7.870 5.417 6.490 1.00 92.31 160 ARG A N 1
ATOM 1239 C CA . ARG A 1 160 ? -7.631 6.316 5.363 1.00 92.31 160 ARG A CA 1
ATOM 1240 C C . ARG A 1 160 ? -6.186 6.243 4.894 1.00 92.31 160 ARG A C 1
ATOM 1242 O O . ARG A 1 160 ? -5.273 6.546 5.649 1.00 92.31 160 ARG A O 1
ATOM 1249 N N . VAL A 1 161 ? -5.996 5.962 3.609 1.00 93.94 161 VAL A N 1
ATOM 1250 C CA . VAL A 1 161 ? -4.681 5.978 2.959 1.00 93.94 161 VAL A CA 1
ATOM 1251 C C . VAL A 1 161 ? -4.512 7.287 2.196 1.00 93.94 161 VAL A C 1
ATOM 1253 O O . VAL A 1 161 ? -5.245 7.561 1.237 1.00 93.94 161 VAL A O 1
ATOM 1256 N N . ARG A 1 162 ? -3.532 8.111 2.574 1.00 90.19 162 ARG A N 1
ATOM 1257 C CA . ARG A 1 162 ? -3.263 9.399 1.917 1.00 90.19 162 ARG A CA 1
ATOM 1258 C C . ARG A 1 162 ? -1.789 9.569 1.578 1.00 90.19 162 ARG A C 1
ATOM 1260 O O . ARG A 1 162 ? -0.903 9.198 2.329 1.00 90.19 162 ARG A O 1
ATOM 1267 N N . PHE A 1 163 ? -1.534 10.193 0.434 1.00 91.00 163 PHE A N 1
ATOM 1268 C CA . PHE A 1 163 ? -0.194 10.646 0.076 1.00 91.00 163 PHE A CA 1
ATOM 1269 C C . PHE A 1 163 ? 0.243 11.769 1.021 1.00 91.00 163 PHE A C 1
ATOM 1271 O O . PHE A 1 163 ? -0.532 12.714 1.220 1.00 91.00 163 PHE A O 1
ATOM 1278 N N . ARG A 1 164 ? 1.466 11.694 1.549 1.00 89.25 164 ARG A N 1
ATOM 1279 C CA . ARG A 1 164 ? 2.068 12.719 2.407 1.00 89.25 164 ARG A CA 1
ATOM 1280 C C . ARG A 1 164 ? 2.981 13.626 1.590 1.00 89.25 164 ARG A C 1
ATOM 1282 O O . ARG A 1 164 ? 2.652 14.794 1.382 1.00 89.25 164 ARG A O 1
ATOM 1289 N N . GLN A 1 165 ? 4.075 13.061 1.091 1.00 87.44 165 GLN A N 1
ATOM 1290 C CA . GLN A 1 165 ? 5.139 13.755 0.368 1.00 87.44 165 GLN A CA 1
ATOM 1291 C C . GLN A 1 165 ? 5.947 12.774 -0.485 1.00 87.44 165 GLN A C 1
ATOM 1293 O O . GLN A 1 165 ? 5.809 11.565 -0.340 1.00 87.44 165 GLN A O 1
ATOM 1298 N N . GLU A 1 166 ? 6.788 13.285 -1.381 1.00 87.94 166 GLU A N 1
ATOM 1299 C CA . GLU A 1 166 ? 7.659 12.461 -2.222 1.00 87.94 166 GLU A CA 1
ATOM 1300 C C . GLU A 1 166 ? 8.960 13.195 -2.537 1.00 87.94 166 GLU A C 1
ATOM 1302 O O . GLU A 1 166 ? 8.988 14.051 -3.424 1.00 87.94 166 GLU A O 1
ATOM 1307 N N . PRO A 1 167 ? 10.050 12.853 -1.842 1.00 83.56 167 PRO A N 1
ATOM 1308 C CA . PRO A 1 167 ? 11.391 13.153 -2.306 1.00 83.56 167 PRO A CA 1
ATOM 1309 C C . PRO A 1 167 ? 11.700 12.358 -3.581 1.00 83.56 167 PRO A C 1
ATOM 1311 O O . PRO A 1 167 ? 11.359 11.175 -3.694 1.00 83.56 167 PRO A O 1
ATOM 1314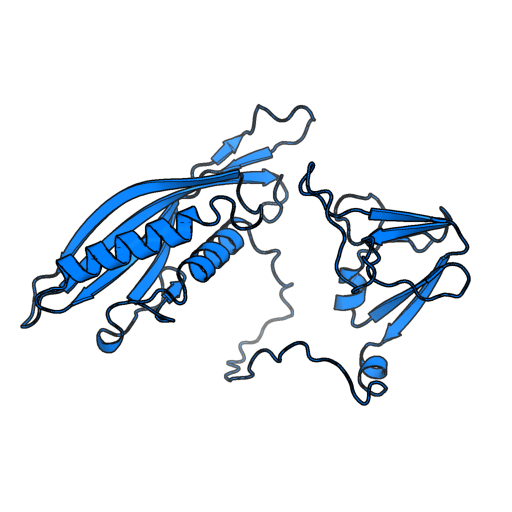 N N . ALA A 1 168 ? 12.384 13.002 -4.523 1.00 82.50 168 ALA A N 1
ATOM 1315 C CA . ALA A 1 168 ? 12.902 12.372 -5.729 1.00 82.50 168 ALA A CA 1
ATOM 1316 C C . ALA A 1 168 ? 14.342 12.833 -5.975 1.00 82.50 168 ALA A C 1
ATOM 1318 O O . ALA A 1 168 ? 14.672 13.999 -5.755 1.00 82.50 168 ALA A O 1
ATOM 1319 N N . ALA A 1 169 ? 15.186 11.918 -6.440 1.00 76.94 169 ALA A N 1
ATOM 1320 C CA . ALA A 1 169 ? 16.569 12.183 -6.808 1.00 76.94 169 ALA A CA 1
ATOM 1321 C C . ALA A 1 169 ? 16.918 11.449 -8.113 1.00 76.94 169 ALA A C 1
ATOM 1323 O O . ALA A 1 169 ? 16.297 10.425 -8.417 1.00 76.94 169 ALA A O 1
ATOM 1324 N N . PRO A 1 170 ? 17.903 11.934 -8.888 1.00 75.44 170 PRO A N 1
ATOM 1325 C CA . PRO A 1 170 ? 18.438 11.179 -10.014 1.00 75.44 170 PRO A CA 1
ATOM 1326 C C . PRO A 1 170 ? 18.922 9.803 -9.550 1.00 75.44 170 PRO A C 1
ATOM 1328 O O . PRO A 1 170 ? 19.640 9.704 -8.551 1.00 75.44 170 PRO A O 1
ATOM 1331 N N . ASP A 1 171 ? 18.538 8.749 -10.265 1.00 70.75 171 ASP A N 1
ATOM 1332 C CA . ASP A 1 171 ? 19.112 7.428 -10.038 1.00 70.75 171 ASP A CA 1
ATOM 1333 C C . ASP A 1 171 ? 20.487 7.354 -10.711 1.00 70.75 171 ASP A C 1
ATOM 1335 O O . ASP A 1 171 ? 20.611 7.216 -11.926 1.00 70.75 171 ASP A O 1
ATOM 1339 N N . THR A 1 172 ? 21.541 7.495 -9.911 1.00 63.91 172 THR A N 1
ATOM 1340 C CA . THR A 1 172 ? 22.931 7.518 -10.385 1.00 63.91 172 THR A CA 1
ATOM 1341 C C . THR A 1 172 ? 23.553 6.127 -10.516 1.00 63.91 172 THR A C 1
ATOM 1343 O O . THR A 1 172 ? 24.719 6.024 -10.899 1.00 63.91 172 THR A O 1
ATOM 1346 N N . LYS A 1 173 ? 22.812 5.052 -10.199 1.00 59.06 173 LYS A N 1
ATOM 1347 C CA . LYS A 1 173 ? 23.318 3.668 -10.222 1.00 59.06 173 LYS A CA 1
ATOM 1348 C C . LYS A 1 173 ? 22.929 2.872 -11.475 1.00 59.06 173 LY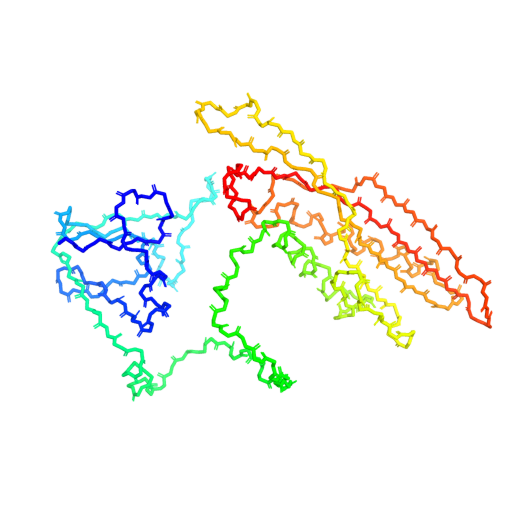S A C 1
ATOM 1350 O O . LYS A 1 173 ? 23.398 1.745 -11.624 1.00 59.06 173 LYS A O 1
ATOM 1355 N N . GLY A 1 174 ? 22.120 3.428 -12.378 1.00 54.12 174 GLY A N 1
ATOM 1356 C CA . GLY A 1 174 ? 21.738 2.768 -13.629 1.00 54.12 174 GLY A CA 1
ATOM 1357 C C . GLY A 1 174 ? 22.911 2.663 -14.610 1.00 54.12 174 GLY A C 1
ATOM 1358 O O . GLY A 1 174 ? 23.357 3.667 -15.160 1.00 54.12 174 GLY A O 1
ATOM 1359 N N . ALA A 1 175 ? 23.394 1.446 -14.873 1.00 42.50 175 ALA A N 1
ATOM 1360 C CA . ALA A 1 175 ? 24.523 1.149 -15.766 1.00 42.50 175 ALA A CA 1
ATOM 1361 C C . ALA A 1 175 ? 24.230 1.336 -17.277 1.00 42.50 175 ALA A C 1
ATOM 1363 O O . ALA A 1 175 ? 24.893 0.735 -18.116 1.00 42.50 175 ALA A O 1
ATOM 1364 N N . GLY A 1 176 ? 23.255 2.163 -17.658 1.00 46.53 176 GLY A N 1
ATOM 1365 C CA . GLY A 1 176 ? 22.815 2.258 -19.049 1.00 46.53 176 GLY A CA 1
ATOM 1366 C C . GLY A 1 176 ? 21.985 3.496 -19.349 1.00 46.53 176 GLY A C 1
ATOM 1367 O O . GLY A 1 176 ? 20.788 3.380 -19.559 1.00 46.53 176 GLY A O 1
ATOM 1368 N N . GLY A 1 177 ? 22.616 4.673 -19.369 1.00 45.44 177 GLY A N 1
ATOM 1369 C CA . GLY A 1 177 ? 22.219 5.840 -20.181 1.00 45.44 177 GLY A CA 1
ATOM 1370 C C . GLY A 1 177 ? 20.823 6.470 -20.011 1.00 45.44 177 GLY A C 1
ATOM 1371 O O . GLY A 1 177 ? 20.564 7.492 -20.640 1.00 45.44 177 GLY A O 1
ATOM 1372 N N . GLY A 1 178 ? 19.925 5.916 -19.196 1.00 53.38 178 GLY A N 1
ATOM 1373 C CA . GLY A 1 178 ? 18.591 6.453 -18.935 1.00 53.38 178 GLY A CA 1
ATOM 1374 C C . GLY A 1 178 ? 18.556 7.316 -17.675 1.00 53.38 178 GLY A C 1
ATOM 1375 O O . GLY A 1 178 ? 19.067 6.919 -16.631 1.00 53.38 178 GLY A O 1
ATOM 1376 N N . PHE A 1 179 ? 17.915 8.485 -17.749 1.00 59.31 179 PHE A N 1
ATOM 1377 C CA . PHE A 1 179 ? 17.649 9.342 -16.588 1.00 59.31 179 PHE A CA 1
ATOM 1378 C C . PHE A 1 179 ? 16.522 8.740 -15.726 1.00 59.31 179 PHE A C 1
ATOM 1380 O O . PHE A 1 179 ? 15.373 9.184 -15.771 1.00 59.31 179 PHE A O 1
ATOM 1387 N N . GLY A 1 180 ? 16.830 7.685 -14.972 1.00 68.38 180 GLY A N 1
ATOM 1388 C CA . GLY A 1 180 ? 15.942 7.162 -13.935 1.00 68.38 180 GLY A CA 1
ATOM 1389 C C . GLY A 1 180 ? 15.790 8.164 -12.787 1.00 68.38 180 GLY A C 1
ATOM 1390 O O . GLY A 1 180 ? 16.716 8.911 -12.462 1.00 68.38 180 GLY A O 1
ATOM 1391 N N . LEU A 1 181 ? 14.615 8.195 -12.164 1.00 76.00 181 LEU A N 1
ATOM 1392 C CA . LEU A 1 181 ? 14.362 8.927 -10.926 1.00 76.00 181 LEU A CA 1
ATOM 1393 C C . LEU A 1 181 ? 14.101 7.926 -9.808 1.00 76.00 181 LEU A C 1
ATOM 1395 O O . LEU A 1 181 ? 13.098 7.207 -9.829 1.00 76.00 181 LEU A O 1
ATOM 1399 N N . MET A 1 182 ? 14.978 7.930 -8.808 1.00 83.50 182 MET A N 1
ATOM 1400 C CA . MET A 1 182 ? 14.721 7.275 -7.536 1.00 83.50 182 MET A CA 1
ATOM 1401 C C . MET A 1 182 ? 13.720 8.128 -6.758 1.00 83.50 182 MET A C 1
ATOM 1403 O O . MET A 1 182 ? 13.989 9.285 -6.428 1.00 83.50 182 MET A O 1
ATOM 1407 N N . ARG A 1 183 ? 12.561 7.551 -6.457 1.00 88.19 183 ARG A N 1
ATOM 1408 C CA . ARG A 1 183 ? 11.473 8.201 -5.728 1.00 88.19 183 ARG A CA 1
ATOM 1409 C C . ARG A 1 183 ? 11.234 7.493 -4.404 1.00 88.19 183 ARG A C 1
ATOM 1411 O O . ARG A 1 183 ? 11.338 6.268 -4.308 1.00 88.19 183 ARG A O 1
ATOM 1418 N N . MET A 1 184 ? 10.916 8.282 -3.384 1.00 90.12 184 MET A N 1
ATOM 1419 C CA . MET A 1 184 ? 10.688 7.798 -2.022 1.00 90.12 184 MET A CA 1
ATOM 1420 C C . MET A 1 184 ? 9.358 8.322 -1.456 1.00 90.12 184 MET A C 1
ATOM 1422 O O . MET A 1 184 ? 9.375 8.991 -0.422 1.00 90.12 184 MET A O 1
ATOM 1426 N N . PRO A 1 185 ? 8.204 8.108 -2.124 1.00 93.56 185 PRO A N 1
ATOM 1427 C CA . PRO A 1 185 ? 6.925 8.598 -1.627 1.00 93.56 185 PRO A CA 1
ATOM 1428 C C . PRO A 1 185 ? 6.608 8.059 -0.233 1.00 93.56 185 PRO A C 1
ATOM 1430 O O . PRO A 1 185 ? 6.834 6.890 0.083 1.00 93.56 185 PRO A O 1
ATOM 1433 N N . GLU A 1 186 ? 6.023 8.931 0.575 1.00 95.12 186 GLU A N 1
ATOM 1434 C CA . GLU A 1 186 ? 5.484 8.611 1.883 1.00 95.12 186 GLU A CA 1
ATOM 1435 C C . GLU A 1 186 ? 3.958 8.631 1.839 1.00 95.12 186 GLU A C 1
ATOM 1437 O O . GLU A 1 186 ? 3.333 9.557 1.299 1.00 95.12 186 GLU A O 1
ATOM 1442 N N . PHE A 1 187 ? 3.363 7.601 2.427 1.00 95.25 187 PHE A N 1
ATOM 1443 C CA . PHE A 1 187 ? 1.927 7.441 2.576 1.00 95.25 187 PHE A CA 1
ATOM 1444 C C . PHE A 1 187 ? 1.586 7.310 4.052 1.00 95.25 187 PHE A C 1
ATOM 1446 O O . PHE A 1 187 ? 2.195 6.517 4.764 1.00 95.25 187 PHE A O 1
ATOM 1453 N N . ASP A 1 188 ? 0.585 8.062 4.487 1.00 96.06 188 ASP A N 1
ATOM 1454 C CA . ASP A 1 188 ? -0.017 7.869 5.796 1.00 96.06 188 ASP A CA 1
ATOM 1455 C C . ASP A 1 188 ? -1.155 6.848 5.655 1.00 96.06 188 ASP A C 1
ATOM 1457 O O . ASP A 1 188 ? -2.058 7.038 4.827 1.00 96.06 188 ASP A O 1
ATOM 1461 N N . VAL A 1 189 ? -1.138 5.814 6.491 1.00 96.44 189 VAL A N 1
ATOM 1462 C CA . VAL A 1 189 ? -2.295 4.970 6.798 1.00 96.44 189 VAL A CA 1
ATOM 1463 C C . VAL A 1 189 ? -2.836 5.443 8.142 1.00 96.44 189 VAL A C 1
ATOM 1465 O O . VAL A 1 189 ? -2.196 5.283 9.177 1.00 96.44 189 VAL A O 1
ATOM 1468 N N . VAL A 1 190 ? -3.981 6.115 8.104 1.00 94.88 190 VAL A N 1
ATOM 1469 C CA . VAL A 1 190 ? -4.611 6.728 9.274 1.00 94.88 190 VAL A CA 1
ATOM 1470 C C . VAL A 1 190 ? -5.728 5.821 9.761 1.00 94.88 190 VAL A C 1
ATOM 1472 O O . VAL A 1 190 ? -6.707 5.637 9.038 1.00 94.88 190 VAL A O 1
ATOM 1475 N N . ALA A 1 191 ? -5.596 5.290 10.969 1.00 95.44 191 ALA A N 1
ATOM 1476 C CA . ALA A 1 191 ? -6.672 4.632 11.693 1.00 95.44 191 ALA A CA 1
ATOM 1477 C C . ALA A 1 191 ? -7.442 5.664 12.519 1.00 95.44 191 ALA A C 1
ATOM 1479 O O . ALA A 1 191 ? -6.860 6.617 13.033 1.00 95.44 191 ALA A O 1
ATOM 1480 N N . THR A 1 192 ? -8.758 5.519 12.627 1.00 93.50 192 THR A N 1
ATOM 1481 C CA . THR A 1 192 ? -9.594 6.366 13.488 1.00 93.50 192 THR A CA 1
ATOM 1482 C C . THR A 1 192 ? -10.600 5.494 14.215 1.00 93.50 192 THR A C 1
ATOM 1484 O O . THR A 1 192 ? -11.296 4.714 13.564 1.00 93.50 192 THR A O 1
ATOM 1487 N N . ALA A 1 193 ? -10.682 5.648 15.534 1.00 93.31 193 ALA A N 1
ATOM 1488 C CA . ALA A 1 193 ? -11.574 4.904 16.416 1.00 93.31 193 ALA A CA 1
ATOM 1489 C C . ALA A 1 193 ? -12.196 5.834 17.472 1.00 93.31 193 ALA A C 1
ATOM 1491 O O . ALA A 1 193 ? -11.706 6.941 17.708 1.00 93.31 193 ALA A O 1
ATOM 1492 N N . ALA A 1 194 ? -13.284 5.374 18.084 1.00 91.69 194 ALA A N 1
ATOM 1493 C CA . ALA A 1 194 ? -13.996 6.043 19.167 1.00 91.69 194 ALA A CA 1
ATOM 1494 C C . ALA A 1 194 ? -14.478 5.004 20.189 1.00 91.69 194 ALA A C 1
ATOM 1496 O O . ALA A 1 194 ? -14.515 3.811 19.877 1.00 91.69 194 ALA A O 1
ATOM 1497 N N . GLY A 1 195 ? -14.843 5.468 21.381 1.00 90.31 195 GLY A N 1
ATOM 1498 C CA . GLY A 1 195 ? -15.255 4.634 22.511 1.00 90.31 195 GLY A CA 1
ATOM 1499 C C . GLY A 1 195 ? -14.226 4.662 23.635 1.00 90.31 195 GLY A C 1
ATOM 1500 O O . GLY A 1 195 ? -13.122 5.151 23.452 1.00 90.31 195 GLY A O 1
ATOM 1501 N N . GLN A 1 196 ? -14.575 4.156 24.819 1.00 90.38 196 GLN A N 1
ATOM 1502 C CA . GLN A 1 196 ? -13.681 4.207 25.990 1.00 90.38 196 GLN A CA 1
ATOM 1503 C C . GLN A 1 196 ? -12.358 3.459 25.766 1.00 90.38 196 GLN A C 1
ATOM 1505 O O . GLN A 1 196 ? -11.320 3.916 26.228 1.00 90.38 196 GLN A O 1
ATOM 1510 N N . ASP A 1 197 ? -12.399 2.387 24.976 1.00 92.56 197 ASP A N 1
ATOM 1511 C CA . ASP A 1 197 ? -11.248 1.529 24.680 1.00 92.56 197 ASP A CA 1
ATOM 1512 C C . ASP A 1 197 ? -10.607 1.883 23.320 1.00 92.56 197 ASP A C 1
ATOM 1514 O O . ASP A 1 197 ? -9.999 1.040 22.662 1.00 92.56 197 ASP A O 1
ATOM 1518 N N . PHE A 1 198 ? -10.790 3.121 22.833 1.00 92.81 198 PHE A N 1
ATOM 1519 C CA . PHE A 1 198 ? -10.334 3.504 21.491 1.00 92.81 198 PHE A CA 1
ATOM 1520 C C . PHE A 1 198 ? -8.817 3.363 21.312 1.00 92.81 198 PHE A C 1
ATOM 1522 O O . PHE A 1 198 ? -8.384 3.097 20.196 1.00 92.81 198 PHE A O 1
ATOM 1529 N N . GLU A 1 199 ? -8.020 3.548 22.368 1.00 94.25 199 GLU A N 1
ATOM 1530 C CA . GLU A 1 199 ? -6.558 3.414 22.310 1.00 94.25 199 GLU A CA 1
ATOM 1531 C C . GLU A 1 199 ? -6.147 1.961 22.046 1.00 94.25 199 GLU A C 1
ATOM 1533 O O . GLU A 1 199 ? -5.431 1.712 21.080 1.00 94.25 199 GLU A O 1
ATOM 1538 N N . ASP A 1 200 ? -6.702 1.006 22.799 1.00 96.38 200 ASP A N 1
ATOM 1539 C CA . ASP A 1 200 ? -6.457 -0.428 22.595 1.00 96.38 200 ASP A CA 1
ATOM 1540 C C . ASP A 1 200 ? -6.885 -0.865 21.182 1.00 96.38 200 ASP A C 1
ATOM 1542 O O . ASP A 1 200 ? -6.156 -1.561 20.476 1.00 96.38 200 ASP A O 1
ATOM 1546 N N . VAL A 1 201 ? -8.041 -0.378 20.711 1.00 96.56 201 VAL A N 1
ATOM 1547 C CA . VAL A 1 201 ? -8.518 -0.641 19.342 1.00 96.56 201 VAL A CA 1
ATOM 1548 C C . VAL A 1 201 ? -7.570 -0.056 18.289 1.00 96.56 201 VAL A C 1
ATOM 1550 O O . VAL A 1 201 ? -7.381 -0.661 17.232 1.00 96.56 201 VAL A O 1
ATOM 1553 N N . LEU A 1 202 ? -6.989 1.125 18.525 1.00 96.56 202 LEU A N 1
ATOM 1554 C CA . LEU A 1 202 ? -6.025 1.725 17.600 1.00 96.56 202 LEU A CA 1
ATOM 1555 C C . LEU A 1 202 ? -4.715 0.932 17.551 1.00 96.56 202 LEU A C 1
ATOM 1557 O O . LEU A 1 202 ? -4.168 0.785 16.455 1.00 96.56 202 LEU A O 1
ATOM 1561 N N . ASP A 1 203 ? -4.247 0.406 18.682 1.00 97.62 203 ASP A N 1
ATOM 1562 C CA . ASP A 1 203 ? -3.044 -0.429 18.754 1.00 97.62 203 ASP A CA 1
ATOM 1563 C C . ASP A 1 203 ? -3.247 -1.781 18.052 1.00 97.62 203 ASP A C 1
ATOM 1565 O O . ASP A 1 203 ? -2.399 -2.199 17.256 1.00 97.62 203 ASP A O 1
ATOM 1569 N N . ASP A 1 204 ? -4.407 -2.417 18.233 1.00 98.19 204 ASP A N 1
ATOM 1570 C CA . ASP A 1 204 ? -4.754 -3.643 17.506 1.00 98.19 204 ASP A CA 1
ATOM 1571 C C . ASP A 1 204 ? -4.802 -3.397 15.987 1.00 98.19 204 ASP A C 1
ATOM 1573 O O . ASP A 1 204 ? -4.213 -4.148 15.200 1.00 98.19 204 ASP A O 1
ATOM 1577 N N . ILE A 1 205 ? -5.436 -2.299 15.554 1.00 97.88 205 ILE A N 1
ATOM 1578 C CA . ILE A 1 205 ? -5.472 -1.906 14.137 1.00 97.88 205 ILE A CA 1
ATOM 1579 C C . ILE A 1 205 ? -4.060 -1.623 13.605 1.00 97.88 205 ILE A C 1
ATOM 1581 O O . ILE A 1 205 ? -3.763 -1.963 12.456 1.00 97.88 205 ILE A O 1
ATOM 1585 N N . ALA A 1 206 ? -3.179 -1.014 14.402 1.00 98.06 206 ALA A N 1
ATOM 1586 C CA . ALA A 1 206 ? -1.790 -0.785 14.012 1.00 98.06 206 ALA A CA 1
ATOM 1587 C C . ALA A 1 206 ? -1.080 -2.111 13.707 1.00 98.06 206 ALA A C 1
ATOM 1589 O O . ALA A 1 206 ? -0.461 -2.242 12.649 1.00 98.06 206 ALA A O 1
ATOM 1590 N N . GLY A 1 207 ? -1.249 -3.114 14.574 1.00 98.00 207 GLY A N 1
ATOM 1591 C CA . GLY A 1 207 ? -0.713 -4.461 14.370 1.00 98.00 207 GLY A CA 1
ATOM 1592 C C . GLY A 1 207 ? -1.251 -5.140 13.104 1.00 98.00 207 GLY A C 1
ATOM 1593 O O . GLY A 1 207 ? -0.485 -5.760 12.355 1.00 98.00 207 GLY A O 1
ATOM 1594 N N . GLU A 1 208 ? -2.546 -4.983 12.810 1.00 98.06 208 GLU A N 1
ATOM 1595 C CA . GLU A 1 208 ? -3.160 -5.482 11.571 1.00 98.06 208 GLU A CA 1
ATOM 1596 C C . GLU A 1 208 ? -2.562 -4.810 10.323 1.00 98.06 208 GLU A C 1
ATOM 1598 O O . GLU A 1 208 ? -2.211 -5.495 9.356 1.00 98.06 208 GLU A O 1
ATOM 1603 N N . ILE A 1 209 ? -2.402 -3.481 10.348 1.00 98.06 209 ILE A N 1
ATOM 1604 C CA . ILE A 1 209 ? -1.798 -2.713 9.249 1.00 98.06 209 ILE A CA 1
ATOM 1605 C C . ILE A 1 209 ? -0.345 -3.140 9.040 1.00 98.06 209 ILE A C 1
ATOM 1607 O O . ILE A 1 209 ? 0.051 -3.411 7.906 1.00 98.06 209 ILE A O 1
ATOM 1611 N N . GLU A 1 210 ? 0.452 -3.213 10.105 1.00 97.81 210 GLU A N 1
ATOM 1612 C CA . GLU A 1 210 ? 1.860 -3.598 10.020 1.00 97.81 210 GLU A CA 1
ATOM 1613 C C . GLU A 1 210 ? 2.028 -5.002 9.441 1.00 97.81 210 GLU A C 1
ATOM 1615 O O . GLU A 1 210 ? 2.844 -5.197 8.534 1.00 97.81 210 GLU A O 1
ATOM 1620 N N . THR A 1 211 ? 1.199 -5.950 9.879 1.00 97.81 211 THR A N 1
ATOM 1621 C CA . THR A 1 211 ? 1.182 -7.319 9.348 1.00 97.81 211 THR A CA 1
ATOM 1622 C C . THR A 1 211 ? 0.825 -7.340 7.860 1.00 97.81 211 THR A C 1
ATOM 1624 O O . THR A 1 211 ? 1.513 -7.984 7.066 1.00 97.81 211 THR A O 1
ATOM 1627 N N . ALA A 1 212 ? -0.214 -6.605 7.454 1.00 95.81 212 ALA A N 1
ATOM 1628 C CA . ALA A 1 212 ? -0.651 -6.548 6.061 1.00 95.81 212 ALA A CA 1
ATOM 1629 C C . ALA A 1 212 ? 0.394 -5.900 5.140 1.00 95.81 212 ALA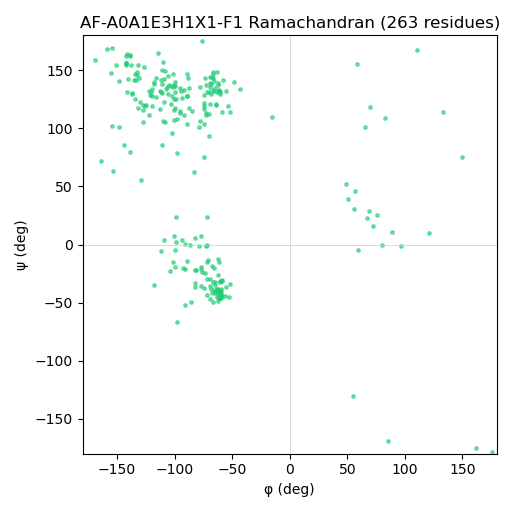 A C 1
ATOM 1631 O O . ALA A 1 212 ? 0.654 -6.390 4.042 1.00 95.81 212 ALA A O 1
ATOM 1632 N N . MET A 1 213 ? 1.038 -4.828 5.601 1.00 95.56 213 MET A N 1
ATOM 1633 C CA . MET A 1 213 ? 2.080 -4.124 4.851 1.00 95.56 213 MET A CA 1
ATOM 1634 C C . MET A 1 213 ? 3.383 -4.931 4.761 1.00 95.56 213 MET A C 1
ATOM 1636 O O . MET A 1 213 ? 4.119 -4.804 3.783 1.00 95.56 213 MET A O 1
ATOM 1640 N N . ALA A 1 214 ? 3.673 -5.773 5.756 1.00 92.81 214 ALA A N 1
ATOM 1641 C CA . ALA A 1 214 ? 4.830 -6.666 5.747 1.00 92.81 214 ALA A CA 1
ATOM 1642 C C . ALA A 1 214 ? 4.638 -7.906 4.854 1.00 92.81 214 ALA A C 1
ATOM 1644 O O . ALA A 1 214 ? 5.633 -8.499 4.435 1.00 92.81 214 ALA A O 1
ATOM 1645 N N . ALA A 1 215 ? 3.394 -8.292 4.546 1.00 93.06 215 ALA A N 1
ATOM 1646 C CA . ALA A 1 215 ? 3.096 -9.462 3.718 1.00 93.06 215 ALA A CA 1
ATOM 1647 C C . ALA A 1 215 ? 3.591 -9.313 2.267 1.00 93.06 215 ALA A C 1
ATOM 1649 O O . ALA A 1 215 ? 4.035 -10.290 1.665 1.00 93.06 215 ALA A O 1
ATOM 1650 N N . ASP A 1 216 ? 3.550 -8.094 1.722 1.00 91.38 216 ASP A N 1
ATOM 1651 C CA . ASP A 1 216 ? 4.109 -7.766 0.410 1.00 91.38 216 ASP A CA 1
ATOM 1652 C C . ASP A 1 216 ? 4.729 -6.354 0.403 1.00 91.38 216 ASP A C 1
ATOM 1654 O O . ASP A 1 216 ? 4.094 -5.383 -0.016 1.00 91.38 216 ASP A O 1
ATOM 1658 N N . PRO A 1 217 ? 6.005 -6.217 0.809 1.00 89.19 217 PRO A N 1
ATOM 1659 C CA . PRO A 1 217 ? 6.679 -4.922 0.865 1.00 89.19 217 PRO A CA 1
ATOM 1660 C C . PRO A 1 217 ? 7.036 -4.357 -0.521 1.00 89.19 217 PRO A C 1
ATOM 1662 O O . PRO A 1 217 ? 7.647 -3.288 -0.614 1.00 89.19 217 PRO A O 1
ATOM 1665 N N . LYS A 1 218 ? 6.740 -5.084 -1.606 1.00 88.31 218 LYS A N 1
ATOM 1666 C CA . LYS A 1 218 ? 7.025 -4.672 -2.988 1.00 88.31 218 LYS A CA 1
ATOM 1667 C C . LYS A 1 218 ? 5.760 -4.375 -3.786 1.00 88.31 218 LYS A C 1
ATOM 1669 O O . LYS A 1 218 ? 5.880 -3.913 -4.920 1.00 88.31 218 LYS A O 1
ATOM 1674 N N . PHE A 1 219 ? 4.579 -4.614 -3.216 1.00 87.62 219 PHE A N 1
ATOM 1675 C CA . PHE A 1 219 ? 3.281 -4.414 -3.859 1.00 87.62 219 PHE A CA 1
ATOM 1676 C C . PHE A 1 219 ? 3.219 -5.053 -5.254 1.00 87.62 219 PHE A C 1
ATOM 1678 O O . PHE A 1 219 ? 2.951 -4.375 -6.245 1.00 87.62 219 PHE A O 1
ATOM 1685 N N . GLY A 1 220 ? 3.565 -6.336 -5.354 1.00 83.38 220 GLY A N 1
ATOM 1686 C CA . GLY A 1 220 ? 3.571 -7.071 -6.619 1.00 83.38 220 GLY A CA 1
ATOM 1687 C C . GLY A 1 220 ? 4.630 -6.592 -7.617 1.00 83.38 220 GLY A C 1
ATOM 1688 O O . GLY A 1 220 ? 4.465 -6.793 -8.815 1.00 83.38 220 GLY A O 1
ATOM 1689 N N . GLY A 1 221 ? 5.699 -5.943 -7.141 1.00 85.44 221 GLY A N 1
ATOM 1690 C CA . GLY A 1 221 ? 6.799 -5.435 -7.968 1.00 85.44 221 GLY A CA 1
ATOM 1691 C C . GLY A 1 221 ? 6.693 -3.954 -8.342 1.00 85.44 221 GLY A C 1
ATOM 1692 O O . GLY A 1 221 ? 7.613 -3.424 -8.958 1.00 85.44 221 GLY A O 1
ATOM 1693 N N . LEU A 1 222 ? 5.630 -3.255 -7.925 1.00 83.56 222 LEU A N 1
ATOM 1694 C CA . LEU A 1 222 ? 5.483 -1.806 -8.131 1.00 83.56 222 LEU A CA 1
ATOM 1695 C C . LEU A 1 222 ? 6.521 -0.982 -7.347 1.00 83.56 222 LEU A C 1
ATOM 1697 O O . LEU A 1 222 ? 6.771 0.184 -7.662 1.00 83.56 222 LEU A O 1
ATOM 1701 N N . ALA A 1 223 ? 7.109 -1.570 -6.303 1.00 88.44 223 ALA A N 1
ATOM 1702 C CA . ALA A 1 223 ? 8.120 -0.951 -5.464 1.00 88.44 223 ALA A CA 1
ATOM 1703 C C . ALA A 1 223 ? 9.331 -1.867 -5.254 1.00 88.44 223 ALA A C 1
ATOM 1705 O O . ALA A 1 223 ? 9.242 -3.093 -5.260 1.00 88.44 223 ALA A O 1
ATOM 1706 N N . LEU A 1 224 ? 10.479 -1.249 -4.976 1.00 86.62 224 LEU A N 1
ATOM 1707 C CA . LEU A 1 224 ? 11.685 -1.958 -4.554 1.00 86.62 224 LEU A CA 1
ATOM 1708 C C . LEU A 1 224 ? 11.576 -2.440 -3.101 1.00 86.62 224 LEU A C 1
ATOM 1710 O O . LEU A 1 224 ? 12.086 -3.511 -2.771 1.00 86.62 224 LEU A O 1
ATOM 1714 N N . ALA A 1 225 ? 10.960 -1.624 -2.239 1.00 89.81 225 ALA A N 1
ATOM 1715 C CA . ALA A 1 225 ? 10.692 -1.922 -0.833 1.00 89.81 225 ALA A CA 1
ATOM 1716 C C . ALA A 1 225 ? 9.732 -0.887 -0.221 1.00 89.81 225 ALA A C 1
ATOM 1718 O O . ALA A 1 225 ? 9.702 0.268 -0.656 1.00 89.81 225 ALA A O 1
ATOM 1719 N N . SER A 1 226 ? 9.066 -1.254 0.871 1.00 94.62 226 SER A N 1
ATOM 1720 C CA . SER A 1 226 ? 8.348 -0.346 1.766 1.00 94.62 226 SER A CA 1
ATOM 1721 C C . SER A 1 226 ? 8.655 -0.646 3.229 1.00 94.62 226 SER A C 1
ATOM 1723 O O . SER A 1 226 ? 8.861 -1.801 3.590 1.00 94.62 226 SER A O 1
ATOM 1725 N N . HIS A 1 227 ? 8.678 0.382 4.074 1.00 94.88 227 HIS A N 1
ATOM 1726 C CA . HIS A 1 227 ? 8.858 0.232 5.522 1.00 94.88 227 HIS A CA 1
ATOM 1727 C C . HIS A 1 227 ? 8.166 1.361 6.289 1.00 94.88 227 HIS A C 1
ATOM 1729 O O . HIS A 1 227 ? 7.971 2.457 5.754 1.00 94.88 227 HIS A O 1
ATOM 1735 N N . LEU A 1 228 ? 7.808 1.083 7.544 1.00 96.94 228 LEU A N 1
ATOM 1736 C CA . LEU A 1 228 ? 7.288 2.072 8.483 1.00 96.94 228 LEU A CA 1
ATOM 1737 C C . LEU A 1 228 ? 8.402 3.058 8.866 1.00 96.94 228 LEU A C 1
ATOM 1739 O O . LEU A 1 228 ? 9.547 2.662 9.088 1.00 96.94 228 LEU A O 1
ATOM 1743 N N . VAL A 1 229 ? 8.070 4.345 8.927 1.00 95.00 229 VAL A N 1
ATOM 1744 C CA . VAL A 1 229 ? 9.008 5.430 9.265 1.00 95.00 229 VAL A CA 1
ATOM 1745 C C . VAL A 1 229 ? 8.598 6.161 10.535 1.00 95.00 229 VAL A C 1
ATOM 1747 O O . VAL A 1 229 ? 9.464 6.613 11.281 1.00 95.00 229 VAL A O 1
ATOM 1750 N N . ALA A 1 230 ? 7.297 6.306 10.779 1.00 94.06 230 ALA A N 1
ATOM 1751 C CA . ALA A 1 230 ? 6.790 6.989 11.959 1.00 94.06 230 ALA A CA 1
ATOM 1752 C C . ALA A 1 230 ? 5.387 6.502 12.312 1.00 94.06 230 ALA A C 1
ATOM 1754 O O . ALA A 1 230 ? 4.583 6.243 11.416 1.00 94.06 230 ALA A O 1
ATOM 1755 N N . THR A 1 231 ? 5.093 6.496 13.608 1.00 96.44 231 THR A N 1
ATOM 1756 C CA . THR A 1 231 ? 3.746 6.337 14.158 1.00 96.44 231 THR A CA 1
ATOM 1757 C C . THR A 1 231 ? 3.440 7.575 14.992 1.00 96.44 231 THR A C 1
ATOM 1759 O O . THR A 1 231 ? 4.282 8.035 15.764 1.00 96.44 231 THR A O 1
ATOM 1762 N N . THR A 1 232 ? 2.278 8.188 14.795 1.00 94.81 232 THR A N 1
ATOM 1763 C CA . THR A 1 232 ? 1.869 9.397 15.526 1.00 94.81 232 THR A CA 1
ATOM 1764 C C . THR A 1 232 ? 0.413 9.280 15.933 1.00 94.81 232 THR A C 1
ATOM 1766 O O . THR A 1 232 ? -0.424 8.972 15.093 1.00 94.81 232 THR A O 1
ATOM 1769 N N . ALA A 1 233 ? 0.114 9.540 17.202 1.00 91.50 233 ALA A N 1
ATOM 1770 C CA . ALA A 1 233 ? -1.246 9.548 17.720 1.00 91.50 233 ALA A CA 1
ATOM 1771 C C . ALA A 1 233 ? -1.782 10.983 17.818 1.00 91.50 233 ALA A C 1
ATOM 1773 O O . ALA A 1 233 ? -1.067 11.898 18.233 1.00 91.50 233 ALA A O 1
ATOM 1774 N N . GLU A 1 234 ? -3.047 11.171 17.460 1.00 88.12 234 GLU A N 1
ATOM 1775 C CA . GLU A 1 234 ? -3.808 12.395 17.700 1.00 88.12 234 GLU A CA 1
ATOM 1776 C C . GLU A 1 234 ? -5.084 12.030 18.458 1.00 88.12 234 GLU A C 1
ATOM 1778 O O . GLU A 1 234 ? -5.908 11.266 17.958 1.00 88.12 234 GLU A O 1
ATOM 1783 N N . ILE A 1 235 ? -5.259 12.586 19.654 1.00 83.38 235 ILE A N 1
ATOM 1784 C CA . ILE A 1 235 ? -6.446 12.356 20.482 1.00 83.38 235 ILE A CA 1
ATOM 1785 C C . ILE A 1 235 ? -7.396 13.541 20.311 1.00 83.38 235 ILE A C 1
ATOM 1787 O O . ILE A 1 235 ? -6.990 14.702 20.420 1.00 83.38 235 ILE A O 1
ATOM 1791 N N . TYR A 1 236 ? -8.670 13.251 20.058 1.00 80.19 236 TYR A N 1
ATOM 1792 C CA . TYR A 1 236 ? -9.728 14.242 19.918 1.00 80.19 236 TYR A CA 1
ATOM 1793 C C . TYR A 1 236 ? -10.642 14.181 21.148 1.00 80.19 236 TYR A C 1
ATOM 1795 O O . TYR A 1 236 ? -11.452 13.272 21.304 1.00 80.19 236 TYR A O 1
ATOM 1803 N N . GLY A 1 237 ? -10.521 15.173 22.031 1.00 63.69 237 GLY A N 1
ATOM 1804 C CA . GLY A 1 237 ? -11.356 15.306 23.227 1.00 63.69 237 GLY A CA 1
ATOM 1805 C C . GLY A 1 237 ? -12.289 16.506 23.121 1.00 63.69 237 GLY A C 1
ATOM 1806 O O . GLY A 1 237 ? -11.941 17.591 23.578 1.00 63.69 237 GLY A O 1
ATOM 1807 N N . ALA A 1 238 ? -13.456 16.338 22.498 1.00 50.94 238 ALA A N 1
ATOM 1808 C CA . ALA A 1 238 ? -14.514 17.352 22.519 1.00 50.94 238 ALA A CA 1
ATOM 1809 C C . ALA A 1 238 ? -15.906 16.712 22.330 1.00 50.94 238 ALA A C 1
ATOM 1811 O O . ALA A 1 238 ? -16.577 16.955 21.328 1.00 50.94 238 ALA A O 1
ATOM 1812 N N . GLY A 1 239 ? -16.330 15.863 23.274 1.00 60.72 239 GLY A N 1
ATOM 1813 C CA . GLY A 1 239 ? -17.655 15.226 23.282 1.00 60.72 239 GLY A CA 1
ATOM 1814 C C . GLY A 1 239 ? -17.840 14.217 24.427 1.00 60.72 239 GLY A C 1
ATOM 1815 O O . GLY A 1 239 ? -16.923 14.030 25.221 1.00 60.72 239 GLY A O 1
ATOM 1816 N N . ASP A 1 240 ? -19.016 13.575 24.487 1.00 69.06 240 ASP A N 1
ATOM 1817 C CA . ASP A 1 240 ? -19.381 12.528 25.471 1.00 69.06 240 ASP A CA 1
ATOM 1818 C C . ASP A 1 240 ? -18.653 11.183 25.250 1.00 69.06 240 ASP A C 1
ATOM 1820 O O . ASP A 1 240 ? -18.659 10.323 26.129 1.00 69.06 240 ASP A O 1
ATOM 1824 N N . GLU A 1 241 ? -18.007 10.987 24.096 1.00 78.75 241 GLU A N 1
ATOM 1825 C CA . GLU A 1 241 ? -17.291 9.756 23.753 1.00 78.75 241 GLU A CA 1
ATOM 1826 C C . GLU A 1 241 ? -15.876 10.093 23.250 1.00 78.75 241 GLU A C 1
ATOM 1828 O O . GLU A 1 241 ? -15.743 10.887 22.310 1.00 78.75 241 GLU A O 1
ATOM 1833 N N . PRO A 1 242 ? -14.810 9.554 23.876 1.00 87.88 242 PRO A N 1
ATOM 1834 C CA . PRO A 1 242 ? -13.445 9.830 23.456 1.00 87.88 242 PRO A CA 1
ATOM 1835 C C . PRO A 1 242 ? -13.167 9.187 22.095 1.00 87.88 242 PRO A C 1
ATOM 1837 O O . PRO A 1 242 ? -13.673 8.110 21.773 1.00 87.88 242 PRO A O 1
ATOM 1840 N N . ALA A 1 243 ? -12.371 9.875 21.282 1.00 89.94 243 ALA A N 1
ATOM 1841 C CA . ALA A 1 243 ? -11.968 9.408 19.967 1.00 89.94 243 ALA A CA 1
ATOM 1842 C C . ALA A 1 243 ? -10.516 9.783 19.690 1.00 89.94 243 ALA A C 1
ATOM 1844 O O . ALA A 1 243 ? -9.985 10.763 20.217 1.00 89.94 243 ALA A O 1
ATOM 1845 N N . GLY A 1 244 ? -9.882 9.034 18.800 1.00 91.88 244 GLY A N 1
ATOM 1846 C CA . GLY A 1 244 ? -8.502 9.276 18.421 1.00 91.88 244 GLY A CA 1
ATOM 1847 C C . GLY A 1 244 ? -8.188 8.758 17.034 1.00 91.88 244 GLY A C 1
ATOM 1848 O O . GLY A 1 244 ? -8.965 8.030 16.405 1.00 91.88 244 GLY A O 1
ATOM 1849 N N . SER A 1 245 ? -7.023 9.153 16.548 1.00 93.31 245 SER A N 1
ATOM 1850 C CA . SER A 1 245 ? -6.443 8.615 15.334 1.00 93.31 245 SER A CA 1
ATOM 1851 C C . SER A 1 245 ? -4.986 8.244 15.530 1.00 93.31 245 SER A C 1
ATOM 1853 O O . SER A 1 245 ? -4.258 8.881 16.290 1.00 93.31 245 SER A O 1
ATOM 1855 N N . LEU A 1 246 ? -4.570 7.216 14.801 1.00 95.94 246 LEU A N 1
ATOM 1856 C CA . LEU A 1 246 ? -3.191 6.769 14.728 1.00 95.94 246 LEU A CA 1
ATOM 1857 C C . LEU A 1 246 ? -2.729 6.867 13.276 1.00 95.94 246 LEU A C 1
ATOM 1859 O O . LEU A 1 246 ? -3.394 6.378 12.363 1.00 95.94 246 LEU A O 1
ATOM 1863 N N . VAL A 1 247 ? -1.605 7.535 13.050 1.00 96.44 247 VAL A N 1
ATOM 1864 C CA . VAL A 1 247 ? -1.030 7.797 11.732 1.00 96.44 247 VAL A CA 1
ATOM 1865 C C . VAL A 1 247 ? 0.242 6.977 11.582 1.00 96.44 247 VAL A C 1
ATOM 1867 O O . VAL A 1 247 ? 1.274 7.334 12.150 1.00 96.44 247 VAL A O 1
ATOM 1870 N N . LEU A 1 248 ? 0.185 5.917 10.777 1.00 97.75 248 LEU A N 1
ATOM 1871 C CA . LEU A 1 248 ? 1.350 5.121 10.398 1.00 97.75 248 LEU A CA 1
ATOM 1872 C C . LEU A 1 248 ? 1.885 5.633 9.058 1.00 97.75 248 LEU A C 1
ATOM 1874 O O . LEU A 1 248 ? 1.212 5.553 8.030 1.00 97.75 248 LEU A O 1
ATOM 1878 N N . THR A 1 249 ? 3.094 6.186 9.060 1.00 97.62 249 THR A N 1
ATOM 1879 C CA . THR A 1 249 ? 3.742 6.729 7.860 1.00 97.62 249 THR A CA 1
ATOM 1880 C C . THR A 1 249 ? 4.667 5.683 7.256 1.00 97.62 249 THR A C 1
ATOM 1882 O O . THR A 1 249 ? 5.702 5.358 7.837 1.00 97.62 249 THR A O 1
ATOM 1885 N N . TYR A 1 250 ? 4.332 5.198 6.065 1.00 97.19 250 TYR A N 1
ATOM 1886 C CA . TYR A 1 250 ? 5.158 4.271 5.298 1.00 97.19 250 TYR A CA 1
ATOM 1887 C C . TYR A 1 250 ? 5.906 4.995 4.195 1.00 97.19 250 TYR A C 1
ATOM 1889 O O . TYR A 1 250 ? 5.319 5.768 3.437 1.00 97.19 250 TYR A O 1
ATOM 1897 N N . ARG A 1 251 ? 7.191 4.680 4.053 1.00 95.94 251 ARG A N 1
ATOM 1898 C CA . ARG A 1 251 ? 8.003 5.119 2.923 1.00 95.94 251 ARG A CA 1
ATOM 1899 C C . ARG A 1 251 ? 8.169 3.979 1.940 1.00 95.94 251 ARG A C 1
ATOM 1901 O O . ARG A 1 251 ? 8.614 2.892 2.308 1.00 95.94 251 ARG A O 1
ATOM 1908 N N . VAL A 1 252 ? 7.855 4.259 0.684 1.00 94.94 252 VAL A N 1
ATOM 1909 C CA . VAL A 1 252 ? 7.965 3.312 -0.424 1.00 94.94 252 VAL A CA 1
ATOM 1910 C C . VAL A 1 252 ? 9.092 3.766 -1.335 1.00 94.94 252 VAL A C 1
ATOM 1912 O O . VAL A 1 252 ? 9.158 4.933 -1.705 1.00 94.94 252 VAL A O 1
ATOM 1915 N N . ARG A 1 253 ? 10.001 2.860 -1.687 1.00 91.25 253 ARG A N 1
ATOM 1916 C CA . ARG A 1 253 ? 11.104 3.121 -2.613 1.00 91.25 253 ARG A CA 1
ATOM 1917 C C . ARG A 1 253 ? 10.732 2.595 -3.992 1.00 91.25 253 ARG A C 1
ATOM 1919 O O . ARG A 1 253 ? 10.449 1.409 -4.129 1.00 91.25 253 ARG A O 1
ATOM 1926 N N . MET A 1 254 ? 10.793 3.449 -5.008 1.00 87.50 254 MET A N 1
ATOM 1927 C CA . MET A 1 254 ? 10.490 3.084 -6.394 1.00 87.50 254 MET A CA 1
ATOM 1928 C C . MET A 1 254 ? 11.430 3.789 -7.376 1.00 87.50 254 MET A C 1
ATOM 1930 O O . MET A 1 254 ? 12.001 4.835 -7.057 1.00 87.50 254 MET A O 1
ATOM 1934 N N . VAL A 1 255 ? 11.593 3.208 -8.562 1.00 82.12 255 VAL A N 1
ATOM 1935 C CA . VAL A 1 255 ? 12.294 3.822 -9.695 1.00 82.12 255 VAL A CA 1
ATOM 1936 C C . VAL A 1 255 ? 11.260 4.090 -10.770 1.00 82.12 255 VAL A C 1
ATOM 1938 O O . VAL A 1 255 ? 10.450 3.226 -11.085 1.00 82.12 255 VAL A O 1
ATOM 1941 N N . THR A 1 256 ? 11.275 5.295 -11.322 1.00 75.56 256 THR A N 1
ATOM 1942 C CA . THR A 1 256 ? 10.480 5.628 -12.508 1.00 75.56 256 THR A CA 1
ATOM 1943 C C . THR A 1 256 ? 11.388 6.214 -13.563 1.00 75.56 256 THR A C 1
ATOM 1945 O O . THR A 1 256 ? 12.343 6.921 -13.222 1.00 75.56 256 THR A O 1
ATOM 1948 N N . ARG A 1 257 ? 11.028 6.072 -14.832 1.00 68.56 257 ARG A N 1
ATOM 1949 C CA . ARG A 1 257 ? 11.652 6.881 -15.878 1.00 68.56 257 ARG A CA 1
ATOM 19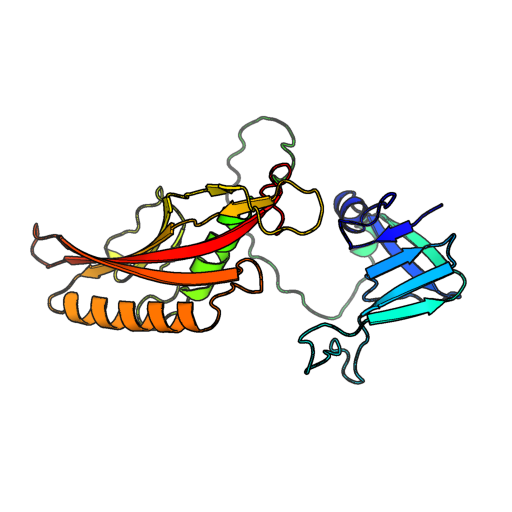50 C C . ARG A 1 257 ? 11.274 8.359 -15.727 1.00 68.56 257 ARG A C 1
ATOM 1952 O O . ARG A 1 257 ? 10.140 8.679 -15.365 1.00 68.56 257 ARG A O 1
ATOM 1959 N N . ALA A 1 258 ? 12.204 9.274 -16.011 1.00 62.28 258 ALA A N 1
ATOM 1960 C CA . ALA A 1 258 ? 11.919 10.712 -15.964 1.00 62.28 258 ALA A CA 1
ATOM 1961 C C . ALA A 1 258 ? 10.889 11.160 -17.017 1.00 62.28 258 ALA A C 1
ATOM 1963 O O . ALA A 1 258 ? 10.112 12.076 -16.754 1.00 62.28 258 ALA A O 1
ATOM 1964 N N . ASP A 1 259 ? 10.873 10.506 -18.182 1.00 64.44 259 ASP A N 1
ATOM 1965 C CA . ASP A 1 259 ? 9.950 10.781 -19.291 1.00 64.44 259 ASP A CA 1
ATOM 1966 C C . ASP A 1 259 ? 8.574 10.110 -19.113 1.00 64.44 259 ASP A C 1
ATOM 1968 O O . ASP A 1 259 ? 7.581 10.587 -19.662 1.00 64.44 259 ASP A O 1
ATOM 1972 N N . THR A 1 260 ? 8.504 9.048 -18.301 1.00 62.53 260 THR A N 1
ATOM 1973 C CA . THR A 1 260 ? 7.324 8.183 -18.164 1.00 62.53 260 THR A CA 1
ATOM 1974 C C . THR A 1 260 ? 7.083 7.810 -16.690 1.00 62.53 260 THR A C 1
ATOM 1976 O O . THR A 1 260 ? 7.412 6.706 -16.257 1.00 62.53 260 THR A O 1
ATOM 1979 N N . PRO A 1 261 ? 6.486 8.702 -15.873 1.00 56.03 261 PRO A N 1
ATOM 1980 C CA . PRO A 1 261 ? 6.314 8.493 -14.425 1.00 56.03 261 PRO A CA 1
ATOM 1981 C C . PRO A 1 261 ? 5.264 7.424 -14.047 1.00 56.03 261 PRO A C 1
ATOM 1983 O O . PRO A 1 261 ? 5.001 7.203 -12.859 1.00 56.03 261 PRO A O 1
ATOM 1986 N N . GLY A 1 262 ? 4.623 6.810 -15.045 1.00 57.72 262 GLY A N 1
ATOM 1987 C CA . GLY A 1 262 ? 3.710 5.673 -14.900 1.00 57.72 262 GLY A CA 1
ATOM 1988 C C . GLY A 1 262 ? 4.397 4.308 -14.976 1.00 57.72 262 GLY A C 1
ATOM 1989 O O . GLY A 1 262 ? 3.798 3.327 -14.568 1.00 57.72 262 GLY A O 1
ATOM 1990 N N . THR A 1 263 ? 5.649 4.238 -15.437 1.00 57.56 263 THR A N 1
ATOM 1991 C CA . THR A 1 263 ? 6.346 2.965 -15.672 1.00 57.56 263 THR A CA 1
ATOM 1992 C C . THR A 1 263 ? 7.483 2.792 -14.670 1.00 57.56 263 THR A C 1
ATOM 1994 O O . THR A 1 263 ? 8.283 3.715 -14.465 1.00 57.56 263 THR A O 1
ATOM 1997 N N . ALA A 1 264 ? 7.546 1.614 -14.041 1.00 54.06 264 ALA A N 1
ATOM 1998 C CA . ALA A 1 264 ? 8.692 1.212 -13.232 1.00 54.06 264 ALA A CA 1
ATOM 1999 C C . ALA A 1 264 ? 9.945 1.159 -14.123 1.00 54.06 264 ALA A C 1
ATOM 2001 O O . ALA A 1 264 ? 9.885 0.665 -15.248 1.00 54.06 264 ALA A O 1
ATOM 2002 N N . GLY A 1 265 ? 11.035 1.767 -13.653 1.00 49.50 265 GLY A N 1
ATOM 2003 C CA . GLY A 1 265 ? 12.319 1.800 -14.364 1.00 49.50 265 GLY A CA 1
ATOM 2004 C C . GLY A 1 265 ? 13.288 0.726 -13.909 1.00 49.50 265 GLY A C 1
ATOM 2005 O O . GLY A 1 265 ? 13.051 0.128 -12.835 1.00 49.50 265 GLY A O 1
#

Sequence (265 aa):
MTRYSCLDDDPGLIPYWTKMNAGVCPRIFL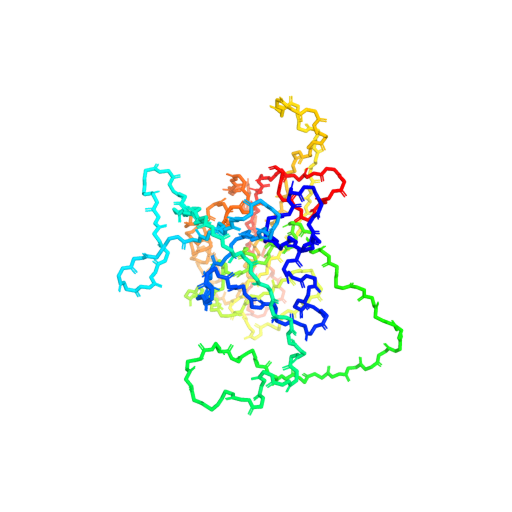DGVEQHHCITADDEAKFVLRYKMDEHGKHMVDYLAGELITETLHGRVEFFDRPRQEVDAGRRRGVFYQRWPASGDHIAVDGGPRGIPMSHLRAEVRAAIVAAVTGLPLTGARVAAGRGKAMPASSMPFLRVRFRQEPAAPDTKGAGGGFGLMRMPEFDVVATAAGQDFEDVLDDIAGEIETAMAADPKFGGLALASHLVATTAEIYGAGDEPAGSLVLTYRVRMVTRADTPGTAG